Protein AF-X0ZG29-F1 (afdb_monomer)

Radius of gyration: 18.6 Å; Cα contacts (8 Å, |Δi|>4): 544; chains: 1; bounding box: 54×34×57 Å

Secondary structure (DSSP, 8-state):
-PPPEEE--S----TT-EE--GGGGGGTT-EEEETTS-EEEEEEB-SS-PBPTTSPEEPPPPPTTSSSEEB-S-B-TT--EEEEEPPTT---B-TTTTTT-EEEEEESSS-TT-EEEEEEE--B-TTSEEEEEESSPPSS-B-TTT-EEEEE--TTSSBEE--SSS-EEEEESS-BPPPBTTB--EEEEEEESS-----S---

Organism: NCBI:txid412755

Foldseek 3Di:
DDWDWPDDDPDPDDQADKDQPPVCVVVFQPWIATPQGWIWTKFWAAQPFWAAFQFWKWFPFFDPQLWFFFQADKDAFQFFKTKTFRAQVDPKDAWFQQAQWKKAWCWFPKDHGDIFGFHIKHTGDHRDMIITGTPDTHRGMDDGPGITMHTGGDTRYNMDGDPVRGDTPAGRRHTGGRADPVTMMMHIHTDDDDDRNDDPDPD

Nearest PDB structures (foldseek):
  4hiz-assembly1_A  TM=3.490E-01  e=5.610E-02  Escherichia phage phi92
  3gvj-assembly1_A  TM=3.549E-01  e=2.063E-01  Escherichia phage K1F
  4kxb-assembly1_A  TM=3.353E-01  e=3.810E+00  Homo sapiens

Solvent-accessible surface area (backbone atoms only — not comparable to full-atom values): 10744 Å² total; per-residue (Å²): 136,80,86,54,72,75,45,86,54,95,67,86,74,52,67,80,43,74,44,68,61,70,76,53,65,88,44,54,60,44,62,42,34,36,77,86,60,33,31,27,31,30,30,26,38,16,68,86,55,59,46,57,52,16,34,54,28,14,19,64,64,79,55,84,66,41,41,67,29,35,25,66,45,65,27,50,53,69,37,38,62,40,37,29,44,34,51,75,85,36,90,53,41,59,58,52,62,41,36,70,9,37,38,34,26,77,40,46,88,36,52,63,69,40,76,43,50,23,56,31,30,46,50,34,45,48,71,33,64,27,45,39,29,37,71,57,61,35,88,47,41,37,50,46,79,51,22,21,30,29,54,40,60,28,53,33,47,39,28,41,73,72,74,89,77,38,63,77,54,24,20,30,74,41,70,41,67,54,17,54,103,87,45,54,30,34,37,35,18,43,66,44,65,88,75,62,76,51,74,98,64,96,120

Mean predicted aligned error: 6.88 Å

pLDDT: mean 86.81, std 11.11, range [32.53, 96.5]

Structure (mmCIF, N/CA/C/O backbone):
data_AF-X0ZG29-F1
#
_entry.id   AF-X0ZG29-F1
#
loop_
_atom_site.group_PDB
_atom_site.id
_atom_site.type_symbol
_atom_site.label_atom_id
_atom_site.label_alt_id
_atom_site.label_comp_id
_atom_site.label_asym_id
_atom_site.label_entity_id
_atom_site.label_seq_id
_atom_site.pdbx_PDB_ins_code
_atom_site.Cartn_x
_atom_site.Cartn_y
_atom_site.Cartn_z
_atom_site.occupancy
_atom_site.B_iso_or_equiv
_atom_site.auth_seq_id
_atom_site.auth_comp_id
_atom_site.auth_asym_id
_atom_site.auth_atom_id
_atom_site.pdbx_PDB_model_num
ATOM 1 N N . MET A 1 1 ? 7.585 -10.289 -33.154 1.00 32.53 1 MET A N 1
ATOM 2 C CA . MET A 1 1 ? 6.343 -11.049 -32.896 1.00 32.53 1 MET A CA 1
ATOM 3 C C . MET A 1 1 ? 6.122 -10.985 -31.397 1.00 32.53 1 MET A C 1
ATOM 5 O O . MET A 1 1 ? 6.939 -11.532 -30.677 1.00 32.53 1 MET A O 1
ATOM 9 N N . GLY A 1 2 ? 5.174 -10.162 -30.942 1.00 45.19 2 GLY A N 1
ATOM 10 C CA . GLY A 1 2 ? 4.980 -9.876 -29.517 1.00 45.19 2 GLY A CA 1
ATOM 11 C C . GLY A 1 2 ? 4.168 -10.970 -28.833 1.00 45.19 2 GLY A C 1
ATOM 12 O O . GLY A 1 2 ? 3.200 -11.457 -29.417 1.00 45.19 2 GLY A O 1
ATOM 13 N N . ASN A 1 3 ? 4.581 -11.352 -27.626 1.00 41.12 3 ASN A N 1
ATOM 14 C CA . ASN A 1 3 ? 3.886 -12.339 -26.800 1.00 41.12 3 ASN A CA 1
ATOM 15 C C . ASN A 1 3 ? 2.474 -11.830 -26.499 1.00 41.12 3 ASN A C 1
ATOM 17 O O . ASN A 1 3 ? 2.299 -10.651 -26.174 1.00 41.12 3 ASN A O 1
ATOM 21 N N . LYS A 1 4 ? 1.466 -12.693 -26.654 1.00 53.59 4 LYS A N 1
ATOM 22 C CA . LYS A 1 4 ? 0.077 -12.308 -26.401 1.00 53.59 4 LYS A CA 1
ATOM 23 C C . LYS A 1 4 ? -0.230 -12.425 -24.907 1.00 53.59 4 LYS A C 1
ATOM 25 O O . LYS A 1 4 ? 0.381 -13.205 -24.178 1.00 53.59 4 LYS A O 1
ATOM 30 N N . VAL A 1 5 ? -1.165 -11.598 -24.458 1.00 55.84 5 VAL A N 1
ATOM 31 C CA . VAL A 1 5 ? -1.701 -11.615 -23.093 1.00 55.84 5 VAL A CA 1
ATOM 32 C C . VAL A 1 5 ? -2.759 -12.718 -23.020 1.00 55.84 5 VAL A C 1
ATOM 34 O O . VAL A 1 5 ? -3.672 -12.719 -23.845 1.00 55.84 5 VAL A O 1
ATOM 37 N N . ILE A 1 6 ? -2.639 -13.643 -22.061 1.00 55.62 6 ILE A N 1
ATOM 38 C CA . ILE A 1 6 ? -3.585 -14.769 -21.892 1.00 55.62 6 ILE A CA 1
ATOM 39 C C . ILE A 1 6 ? -4.678 -14.495 -20.864 1.00 55.62 6 ILE A C 1
ATOM 41 O O . ILE A 1 6 ? -5.737 -15.112 -20.936 1.00 55.62 6 ILE A O 1
ATOM 45 N N . ASN A 1 7 ? -4.463 -13.531 -19.965 1.00 52.72 7 ASN A N 1
ATOM 46 C CA . ASN A 1 7 ? -5.480 -13.053 -19.036 1.00 52.72 7 ASN A CA 1
ATOM 47 C C . ASN A 1 7 ? -5.549 -11.521 -19.105 1.00 52.72 7 ASN A C 1
ATOM 49 O O . ASN A 1 7 ? -4.578 -10.826 -18.795 1.00 52.72 7 ASN A O 1
ATOM 53 N N . THR A 1 8 ? -6.660 -10.986 -19.612 1.00 49.66 8 THR A N 1
ATOM 54 C CA . THR A 1 8 ? -6.814 -9.548 -19.860 1.00 49.66 8 THR A CA 1
ATOM 55 C C . THR A 1 8 ? -7.201 -8.823 -18.582 1.00 49.66 8 THR A C 1
ATOM 57 O O . THR A 1 8 ? -8.341 -8.919 -18.133 1.00 49.66 8 THR A O 1
ATOM 60 N N . THR A 1 9 ? -6.275 -8.035 -18.043 1.00 60.28 9 THR A N 1
ATOM 61 C CA . THR A 1 9 ? -6.626 -6.924 -17.157 1.00 60.28 9 THR A CA 1
ATOM 62 C C . THR A 1 9 ? -7.383 -5.866 -17.964 1.00 60.28 9 THR A C 1
ATOM 64 O O . THR A 1 9 ? -7.110 -5.666 -19.151 1.00 60.28 9 THR A O 1
ATOM 67 N N . SER A 1 10 ? -8.326 -5.150 -17.346 1.00 66.31 10 SER A N 1
ATOM 68 C CA . SER A 1 10 ? -8.985 -3.979 -17.963 1.00 66.31 10 SER A CA 1
ATOM 69 C C . SER A 1 10 ? -8.012 -2.816 -18.222 1.00 66.31 10 SER A C 1
ATOM 71 O O . SER A 1 10 ? -8.347 -1.855 -18.916 1.00 66.31 10 SER A O 1
ATOM 73 N N . VAL A 1 11 ? -6.788 -2.923 -17.701 1.00 77.25 11 VAL A N 1
ATOM 74 C CA . VAL A 1 11 ? -5.700 -1.955 -17.822 1.00 77.25 11 VAL A CA 1
ATOM 75 C C . VAL A 1 11 ? -5.043 -2.017 -19.208 1.00 77.25 11 VAL A C 1
ATOM 77 O O . VAL A 1 11 ? -4.343 -2.974 -19.564 1.00 77.25 11 VAL A O 1
ATOM 80 N N . LYS A 1 12 ? -5.191 -0.930 -19.976 1.00 80.38 12 LYS A N 1
ATOM 81 C CA . LYS A 1 12 ? -4.640 -0.786 -21.338 1.00 80.38 12 LYS A CA 1
ATOM 82 C C . LYS A 1 12 ? -3.132 -0.500 -21.404 1.00 80.38 12 LYS A C 1
ATOM 84 O O . LYS A 1 12 ? -2.588 -0.488 -22.501 1.00 80.38 12 LYS A O 1
ATOM 89 N N . LEU A 1 13 ? -2.457 -0.309 -20.270 1.00 87.69 13 LEU A N 1
ATOM 90 C CA . LEU A 1 13 ? -1.023 -0.009 -20.212 1.00 87.69 13 LEU A CA 1
ATOM 91 C C . LEU A 1 13 ? -0.163 -1.187 -20.708 1.00 87.69 13 LEU A C 1
ATOM 93 O O . LEU A 1 13 ? -0.349 -2.323 -20.246 1.00 87.69 13 LEU A O 1
ATOM 97 N N . GLY A 1 14 ? 0.780 -0.936 -21.621 1.00 89.19 14 GLY A N 1
ATOM 98 C CA . GLY A 1 14 ? 1.766 -1.915 -22.081 1.00 89.19 14 GLY A CA 1
ATOM 99 C C . GLY A 1 14 ? 2.855 -2.204 -21.040 1.00 89.19 14 GLY A C 1
ATOM 100 O O . GLY A 1 14 ? 3.186 -1.362 -20.217 1.00 89.19 14 GLY A O 1
ATOM 101 N N . ILE A 1 15 ? 3.454 -3.401 -21.072 1.00 91.94 15 ILE A N 1
ATOM 102 C CA . ILE A 1 15 ? 4.490 -3.813 -20.093 1.00 91.94 15 ILE A CA 1
ATOM 103 C C . ILE A 1 15 ? 5.828 -3.058 -20.233 1.00 91.94 15 ILE A C 1
ATOM 105 O O . ILE A 1 15 ? 6.692 -3.181 -19.370 1.00 91.94 15 ILE A O 1
ATOM 109 N N . TYR A 1 16 ? 6.004 -2.310 -21.325 1.00 93.88 16 TYR A N 1
ATOM 110 C CA . TYR A 1 16 ? 7.179 -1.477 -21.611 1.00 93.88 16 TYR A CA 1
ATOM 111 C C . TYR A 1 16 ? 6.832 0.018 -21.616 1.00 93.88 16 TYR A C 1
ATOM 113 O O . TYR A 1 16 ? 7.494 0.811 -22.280 1.00 93.88 16 TYR A O 1
ATOM 121 N N . GLU A 1 17 ? 5.763 0.391 -20.919 1.00 94.06 17 GLU A N 1
ATOM 122 C CA . GLU A 1 17 ? 5.237 1.749 -20.877 1.00 94.06 17 GLU A CA 1
ATOM 123 C C . GLU A 1 17 ? 5.009 2.168 -19.422 1.00 94.06 17 GLU A C 1
ATOM 125 O O . GLU A 1 17 ? 4.731 1.337 -18.553 1.00 94.06 17 GLU A O 1
ATOM 130 N N . GLU A 1 18 ? 5.108 3.471 -19.176 1.00 95.69 18 GLU A N 1
ATOM 131 C CA . GLU A 1 18 ? 4.584 4.112 -17.974 1.00 95.69 18 GLU A CA 1
ATOM 132 C C . GLU A 1 18 ? 3.389 4.992 -18.349 1.00 95.69 18 GLU A C 1
ATOM 134 O O . GLU A 1 18 ? 3.245 5.416 -19.498 1.00 95.69 18 GLU A O 1
ATOM 139 N N . SER A 1 19 ? 2.515 5.256 -17.385 1.00 95.88 19 SER A N 1
ATOM 140 C CA . SER A 1 19 ? 1.355 6.128 -17.563 1.00 95.88 19 SER A CA 1
ATOM 141 C C . SER A 1 19 ? 1.151 7.007 -16.342 1.00 95.88 19 SER A C 1
ATOM 143 O O . SER A 1 19 ? 1.534 6.641 -15.237 1.00 95.88 19 SER A O 1
ATOM 145 N N . THR A 1 20 ? 0.510 8.150 -16.547 1.00 95.69 20 THR A N 1
ATOM 146 C CA . THR A 1 20 ? 0.066 9.063 -15.487 1.00 95.69 20 THR A CA 1
ATOM 147 C C . THR A 1 20 ? -1.459 9.092 -15.357 1.00 95.69 20 THR A C 1
ATOM 149 O O . THR A 1 20 ? -2.014 10.034 -14.804 1.00 95.69 20 THR A O 1
ATOM 152 N N . ASP A 1 21 ? -2.152 8.110 -15.940 1.00 93.06 21 ASP A N 1
ATOM 153 C CA . ASP A 1 21 ? -3.608 7.994 -15.863 1.00 93.06 21 ASP A CA 1
ATOM 154 C C . ASP A 1 21 ? -4.036 7.614 -14.440 1.00 93.06 21 ASP A C 1
ATOM 156 O O . ASP A 1 21 ? -3.813 6.490 -13.991 1.00 93.06 21 ASP A O 1
ATOM 160 N N . GLU A 1 22 ? -4.668 8.554 -13.740 1.00 89.56 22 GLU A N 1
ATOM 161 C CA . GLU A 1 22 ? -5.125 8.401 -12.354 1.00 89.56 22 GLU A CA 1
ATOM 162 C C . GLU A 1 22 ? -6.135 7.255 -12.177 1.00 89.56 22 GLU A C 1
ATOM 164 O O . GLU A 1 22 ? -6.247 6.697 -11.086 1.00 89.56 22 GLU A O 1
ATOM 169 N N . GLN A 1 23 ? -6.828 6.822 -13.242 1.00 88.12 23 GLN A N 1
ATOM 170 C CA . GLN A 1 23 ? -7.739 5.671 -13.165 1.00 88.12 23 GLN A CA 1
ATOM 171 C C . GLN A 1 23 ? -7.016 4.375 -12.772 1.00 88.12 23 GLN A C 1
ATOM 173 O O . GLN A 1 23 ? -7.632 3.467 -12.212 1.00 88.12 23 GLN A O 1
ATOM 178 N N . LEU A 1 24 ? -5.707 4.297 -13.026 1.00 89.69 24 LEU A N 1
ATOM 179 C CA . LEU A 1 24 ? -4.872 3.149 -12.686 1.00 89.69 24 LEU A CA 1
ATOM 180 C C . LEU A 1 24 ? -4.645 2.991 -11.179 1.00 89.69 24 LEU A C 1
ATOM 182 O O . LEU A 1 24 ? -4.282 1.899 -10.744 1.00 89.69 24 LEU A O 1
ATOM 186 N N . GLU A 1 25 ? -4.898 4.023 -10.366 1.00 88.12 25 GLU A N 1
ATOM 187 C CA . GLU A 1 25 ? -4.749 3.930 -8.910 1.00 88.12 25 GLU A CA 1
ATOM 188 C C . GLU A 1 25 ? -5.683 2.882 -8.296 1.00 88.12 25 GLU A C 1
ATOM 190 O O . GLU A 1 25 ? -5.261 2.091 -7.458 1.00 88.12 25 GLU A O 1
ATOM 195 N N . GLY A 1 26 ? -6.932 2.812 -8.766 1.00 84.50 26 GLY A N 1
ATOM 196 C CA . GLY A 1 26 ? -7.905 1.818 -8.298 1.00 84.50 26 GLY A CA 1
ATOM 197 C C . GLY A 1 26 ? -7.640 0.394 -8.799 1.00 84.50 26 GLY A C 1
ATOM 19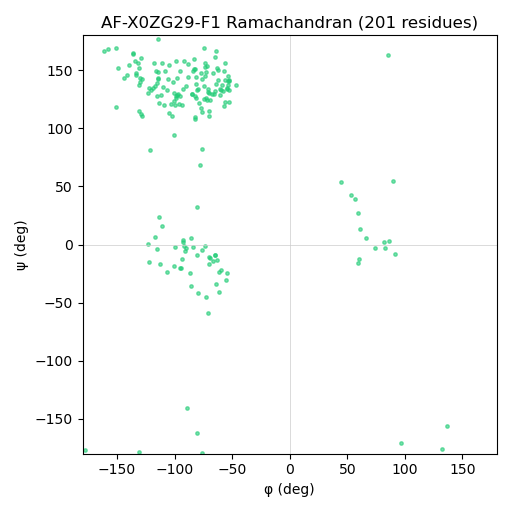8 O O . GLY A 1 26 ? -8.398 -0.515 -8.475 1.00 84.50 26 GLY A O 1
ATOM 199 N N . MET A 1 27 ? -6.599 0.204 -9.614 1.00 89.25 27 MET A N 1
ATOM 200 C CA . MET A 1 27 ? -6.243 -1.066 -10.258 1.00 89.25 27 MET A CA 1
ATOM 201 C C . MET A 1 27 ? -4.867 -1.570 -9.793 1.00 89.25 27 MET A C 1
ATOM 203 O O . MET A 1 27 ? -4.330 -2.536 -10.337 1.00 89.25 27 MET A O 1
ATOM 207 N N . LEU A 1 28 ? -4.257 -0.907 -8.803 1.00 91.62 28 LEU A N 1
ATOM 208 C CA . LEU A 1 28 ? -2.974 -1.317 -8.236 1.00 91.62 28 LEU A CA 1
ATOM 209 C C . LEU A 1 28 ? -3.055 -2.745 -7.689 1.00 91.62 28 LEU A C 1
ATOM 211 O O . LEU A 1 28 ? -3.963 -3.095 -6.938 1.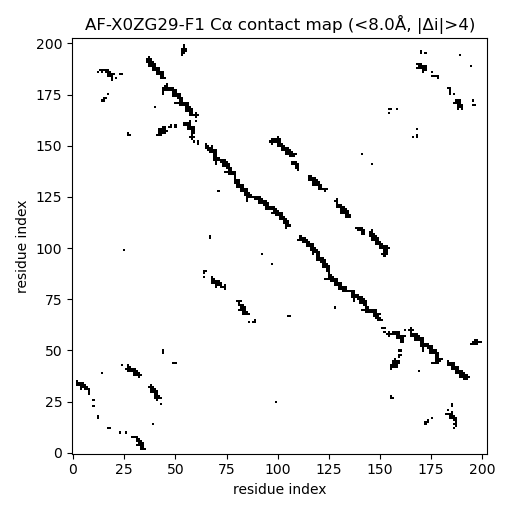00 91.62 28 LEU A O 1
ATOM 215 N N . GLY A 1 29 ? -2.068 -3.565 -8.045 1.00 89.19 29 GLY A N 1
ATOM 216 C CA . GLY A 1 29 ? -2.056 -4.989 -7.722 1.00 89.19 29 GLY A CA 1
ATOM 217 C C . GLY A 1 29 ? -2.684 -5.901 -8.779 1.00 89.19 29 GLY A C 1
ATOM 218 O O . GLY A 1 29 ? -2.505 -7.115 -8.662 1.00 89.19 29 GLY A O 1
ATOM 219 N N . ASP A 1 30 ? -3.336 -5.357 -9.818 1.00 91.88 30 ASP A N 1
ATOM 220 C CA . ASP A 1 30 ? -3.812 -6.139 -10.966 1.00 91.88 30 ASP A CA 1
ATOM 221 C C . ASP A 1 30 ? -2.674 -6.961 -11.571 1.00 91.88 30 ASP A C 1
ATOM 223 O O . ASP A 1 30 ? -1.528 -6.508 -11.622 1.00 91.88 30 ASP A O 1
ATOM 227 N N . VAL A 1 31 ? -2.994 -8.163 -12.059 1.00 93.00 31 VAL A N 1
ATOM 228 C CA . VAL A 1 31 ? -2.013 -9.102 -12.615 1.00 93.00 31 VAL A CA 1
ATOM 229 C C . VAL A 1 31 ? -2.234 -9.309 -14.105 1.00 93.00 31 VAL A C 1
ATOM 231 O O . VAL A 1 31 ? -3.286 -9.784 -14.526 1.00 93.00 31 VAL A O 1
ATOM 234 N N . LYS A 1 32 ? -1.207 -9.017 -14.903 1.00 90.19 32 LYS A N 1
ATOM 235 C CA . LYS A 1 32 ? -1.149 -9.317 -16.335 1.00 90.19 32 LYS A CA 1
ATOM 236 C C . LYS A 1 32 ? -0.259 -10.535 -16.569 1.00 90.19 32 LYS A C 1
ATOM 238 O O . LYS A 1 32 ? 0.921 -10.516 -16.228 1.00 90.19 32 LYS A O 1
ATOM 243 N N . GLU A 1 33 ? -0.824 -11.579 -17.165 1.00 91.25 33 GLU A N 1
ATOM 244 C CA . GLU A 1 33 ? -0.134 -12.842 -17.444 1.00 91.25 33 GLU A CA 1
ATOM 245 C C . GLU A 1 33 ? 0.104 -13.033 -18.948 1.00 91.25 33 GLU A C 1
ATOM 247 O O . GLU A 1 33 ? -0.780 -12.791 -19.781 1.00 91.25 33 GLU A O 1
ATOM 252 N N . MET A 1 34 ? 1.318 -13.460 -19.289 1.00 86.62 34 MET A N 1
ATOM 253 C CA . MET A 1 34 ? 1.785 -13.665 -20.659 1.00 86.62 34 MET A CA 1
ATOM 254 C C . MET A 1 34 ? 1.851 -15.158 -21.007 1.00 86.62 34 MET A C 1
ATOM 256 O O . MET A 1 34 ? 2.080 -15.995 -20.140 1.00 86.62 34 MET A O 1
ATOM 260 N N . GLU A 1 35 ? 1.739 -15.491 -22.298 1.00 88.25 35 GLU A N 1
ATOM 261 C CA . GLU A 1 35 ? 1.877 -16.873 -22.812 1.00 88.25 35 GLU A CA 1
ATOM 262 C C . GLU A 1 35 ? 3.193 -17.570 -22.416 1.00 88.25 35 GLU A C 1
ATOM 264 O O . GLU A 1 35 ? 3.263 -18.795 -22.387 1.00 88.25 35 GLU A O 1
ATOM 269 N N . ASP A 1 36 ? 4.242 -16.799 -22.122 1.00 87.31 36 ASP A N 1
ATOM 270 C CA . ASP A 1 36 ? 5.562 -17.300 -21.722 1.00 87.31 36 ASP A CA 1
ATOM 271 C C . ASP A 1 36 ? 5.686 -17.589 -20.211 1.00 87.31 36 ASP A C 1
ATOM 273 O O . ASP A 1 36 ? 6.775 -17.909 -19.733 1.00 87.31 36 ASP A O 1
ATOM 277 N N . GLY A 1 37 ? 4.585 -17.471 -19.458 1.00 88.06 37 GLY A N 1
ATOM 278 C CA . GLY A 1 37 ? 4.528 -17.705 -18.015 1.00 88.06 37 GLY A CA 1
ATOM 279 C C . GLY A 1 37 ? 4.992 -16.524 -17.159 1.00 88.06 37 GLY A C 1
ATOM 280 O O . GLY A 1 37 ? 5.004 -16.634 -15.934 1.00 88.06 37 GLY A O 1
ATOM 281 N N . ARG A 1 38 ? 5.370 -15.386 -17.759 1.00 92.56 38 ARG A N 1
ATOM 282 C CA . ARG A 1 38 ? 5.673 -14.170 -16.995 1.00 92.56 38 ARG A CA 1
ATOM 283 C C . ARG A 1 38 ? 4.398 -13.518 -16.483 1.00 92.56 38 ARG A C 1
ATOM 285 O O . ARG A 1 38 ? 3.437 -13.335 -17.237 1.00 92.56 38 ARG A O 1
ATOM 292 N N . LYS A 1 39 ? 4.434 -13.088 -15.223 1.00 94.12 39 LYS A N 1
ATOM 293 C CA . LYS A 1 39 ? 3.357 -12.326 -14.590 1.00 94.12 39 LYS A CA 1
ATOM 294 C C . LYS A 1 39 ? 3.855 -10.975 -14.119 1.00 94.12 39 LYS A C 1
ATOM 296 O O . LYS A 1 39 ? 4.888 -10.845 -13.457 1.00 94.12 39 LYS A O 1
ATOM 301 N N . PHE A 1 40 ? 3.066 -9.973 -14.459 1.00 93.81 40 PHE A N 1
ATOM 302 C CA . PHE A 1 40 ? 3.313 -8.580 -14.163 1.00 93.81 40 PHE A CA 1
ATOM 303 C C . PHE A 1 40 ? 2.250 -8.066 -13.218 1.00 93.81 40 PHE A C 1
ATOM 305 O O . PHE A 1 40 ? 1.084 -8.420 -13.364 1.00 93.81 40 PHE A O 1
ATOM 312 N N . ARG A 1 41 ? 2.642 -7.211 -12.284 1.00 94.50 41 ARG A N 1
ATOM 313 C CA . ARG A 1 41 ? 1.746 -6.560 -11.342 1.00 94.50 41 ARG A CA 1
ATOM 314 C C . ARG A 1 41 ? 1.768 -5.056 -11.549 1.00 94.50 41 ARG A C 1
ATOM 316 O O . ARG A 1 41 ? 2.842 -4.492 -11.759 1.00 94.50 41 ARG A O 1
ATOM 323 N N . LEU A 1 42 ? 0.597 -4.427 -11.539 1.00 94.94 42 LEU A N 1
ATOM 324 C CA . LEU A 1 42 ? 0.500 -2.978 -11.675 1.00 94.94 42 LEU A CA 1
ATOM 325 C C . LEU A 1 42 ? 0.943 -2.311 -10.371 1.00 94.94 42 LEU A C 1
ATOM 327 O O . LEU A 1 42 ? 0.386 -2.598 -9.310 1.00 94.94 42 LEU A O 1
ATOM 331 N N . CYS A 1 43 ? 1.916 -1.412 -10.475 1.00 95.31 43 CYS A N 1
ATOM 332 C CA . CYS A 1 43 ? 2.480 -0.657 -9.363 1.00 95.31 43 CYS A CA 1
ATOM 333 C C . CYS A 1 43 ? 2.488 0.842 -9.686 1.00 95.31 43 CYS A C 1
ATOM 335 O O . CYS A 1 43 ? 2.457 1.232 -10.856 1.00 95.31 43 CYS A O 1
ATOM 337 N N . SER A 1 44 ? 2.593 1.682 -8.658 1.00 95.19 44 SER A N 1
ATOM 338 C CA . SER A 1 44 ? 2.923 3.102 -8.812 1.00 95.19 44 SER A CA 1
ATOM 339 C C . SER A 1 44 ? 4.275 3.429 -8.197 1.00 95.19 44 SER A C 1
ATOM 341 O O . SER A 1 44 ? 4.636 2.875 -7.162 1.00 95.19 44 SER A O 1
ATOM 343 N N . ASN A 1 45 ? 5.031 4.330 -8.823 1.00 93.88 45 ASN A N 1
ATOM 344 C CA . ASN A 1 45 ? 6.302 4.799 -8.280 1.00 93.88 45 ASN A CA 1
ATOM 345 C C . ASN A 1 45 ? 6.079 5.795 -7.132 1.00 93.88 45 ASN A C 1
ATOM 347 O O . ASN A 1 45 ? 5.180 6.637 -7.194 1.00 93.88 45 ASN A O 1
ATOM 351 N N . GLY A 1 46 ? 6.916 5.722 -6.100 1.00 88.88 46 GLY A N 1
ATOM 352 C CA . GLY A 1 46 ? 6.953 6.694 -5.017 1.00 88.88 46 GLY A CA 1
ATOM 353 C C . GLY A 1 46 ? 7.629 8.018 -5.390 1.00 88.88 46 GLY A C 1
ATOM 354 O O . GLY A 1 46 ? 8.118 8.243 -6.500 1.00 88.88 46 GLY A O 1
ATOM 355 N N . THR A 1 47 ? 7.681 8.920 -4.412 1.00 88.31 47 THR A N 1
ATOM 356 C CA . THR A 1 47 ? 8.301 10.251 -4.535 1.00 88.31 47 THR A CA 1
ATOM 357 C C . THR A 1 47 ? 9.765 10.272 -4.086 1.00 88.31 47 THR A C 1
ATOM 359 O O . THR A 1 47 ? 10.399 11.329 -4.086 1.00 88.31 47 THR A O 1
ATOM 362 N N . ALA A 1 48 ? 10.341 9.126 -3.712 1.00 85.75 48 ALA A N 1
ATOM 363 C CA . ALA A 1 48 ? 11.726 9.046 -3.257 1.00 85.75 48 ALA A CA 1
ATOM 364 C C . ALA A 1 48 ? 12.707 9.273 -4.422 1.00 85.75 48 ALA A C 1
ATOM 366 O O . ALA A 1 48 ? 13.471 10.244 -4.421 1.00 85.75 48 ALA A O 1
ATOM 367 N N . ALA A 1 49 ? 12.631 8.443 -5.465 1.00 89.12 49 ALA A N 1
ATOM 368 C CA . ALA A 1 49 ? 13.555 8.446 -6.598 1.00 89.12 49 ALA A CA 1
ATOM 369 C C . ALA A 1 49 ? 12.884 7.946 -7.892 1.00 89.12 49 ALA A C 1
ATOM 371 O O . ALA A 1 49 ? 11.770 7.429 -7.877 1.00 89.12 49 ALA A O 1
ATOM 372 N N . ALA A 1 50 ? 13.570 8.112 -9.025 1.00 92.88 50 ALA A N 1
ATOM 373 C CA . ALA A 1 50 ? 13.218 7.392 -10.247 1.00 92.88 50 ALA A CA 1
ATOM 374 C C . ALA A 1 50 ? 13.612 5.914 -10.098 1.00 92.88 50 ALA A C 1
ATOM 376 O O . ALA A 1 50 ? 14.594 5.608 -9.416 1.00 92.88 50 ALA A O 1
ATOM 377 N N . LEU A 1 51 ? 12.870 5.009 -10.736 1.00 93.19 51 LEU A N 1
ATOM 378 C CA . LEU A 1 51 ? 13.158 3.574 -10.686 1.00 93.19 51 LEU A CA 1
ATOM 379 C C . LEU A 1 51 ? 13.996 3.186 -11.900 1.00 93.19 51 LEU A C 1
ATOM 381 O O . LEU A 1 51 ? 13.621 3.487 -13.033 1.00 93.19 51 LEU A O 1
ATOM 385 N N . ALA A 1 52 ? 15.119 2.509 -11.672 1.00 92.44 52 ALA A N 1
ATOM 386 C CA . ALA A 1 52 ? 15.938 1.986 -12.756 1.00 92.44 52 ALA A CA 1
ATOM 387 C C . ALA A 1 52 ? 15.47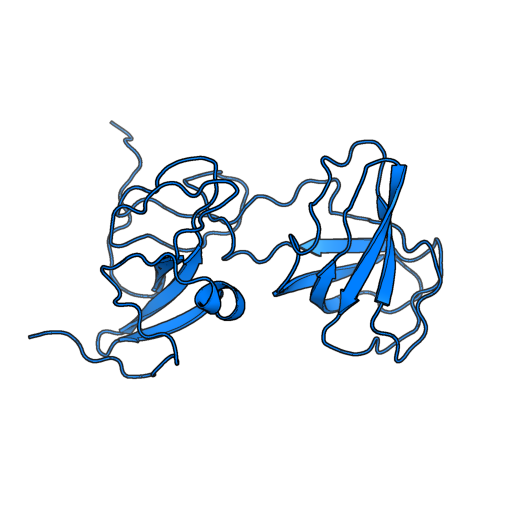9 0.579 -13.158 1.00 92.44 52 ALA A C 1
ATOM 389 O O . ALA A 1 52 ? 15.093 -0.232 -12.313 1.00 92.44 52 ALA A O 1
ATOM 390 N N . VAL A 1 53 ? 15.556 0.293 -14.457 1.00 93.06 53 VAL A N 1
ATOM 391 C CA . VAL A 1 53 ? 15.226 -1.016 -15.033 1.00 93.06 53 VAL A CA 1
ATOM 392 C C . VAL A 1 53 ? 15.995 -2.157 -14.356 1.00 93.06 53 VAL A C 1
ATOM 394 O O . VAL A 1 53 ? 17.195 -2.056 -14.107 1.00 93.06 53 VAL A O 1
ATOM 397 N N . GLY A 1 54 ? 15.308 -3.268 -14.086 1.00 89.38 54 GLY A N 1
ATOM 398 C CA . GLY A 1 54 ? 15.906 -4.506 -13.580 1.00 89.38 54 GLY A CA 1
ATOM 399 C C . GLY A 1 54 ? 16.333 -4.494 -12.110 1.00 89.38 54 GLY A C 1
ATOM 400 O O . GLY A 1 54 ? 16.773 -5.535 -11.623 1.00 89.38 54 GLY A O 1
ATOM 401 N N . LEU A 1 55 ? 16.207 -3.370 -11.399 1.00 90.69 55 LEU A N 1
ATOM 402 C CA . LEU A 1 55 ? 16.461 -3.313 -9.959 1.00 90.69 55 LEU A CA 1
ATOM 403 C C . LEU A 1 55 ? 15.247 -3.786 -9.157 1.00 90.69 55 LEU A C 1
ATOM 405 O O . LEU A 1 55 ? 14.098 -3.642 -9.576 1.00 90.69 55 LEU A O 1
ATOM 409 N N . ARG A 1 56 ? 15.506 -4.343 -7.971 1.00 89.88 56 ARG A N 1
ATOM 410 C CA . ARG A 1 56 ? 14.451 -4.817 -7.070 1.00 89.88 56 ARG A CA 1
ATOM 411 C C . ARG A 1 56 ? 13.625 -3.655 -6.529 1.00 89.88 56 ARG A C 1
ATOM 413 O O . ARG A 1 56 ? 14.159 -2.707 -5.954 1.00 89.88 56 ARG A O 1
ATOM 420 N N . LEU A 1 57 ? 12.313 -3.801 -6.655 1.00 91.38 57 LEU A N 1
ATOM 421 C CA . LEU A 1 57 ? 11.314 -2.918 -6.077 1.00 91.38 57 LEU A CA 1
ATOM 422 C C . LEU A 1 57 ? 10.802 -3.506 -4.779 1.00 91.38 57 LEU A C 1
ATOM 424 O O . LEU A 1 57 ? 10.591 -4.717 -4.668 1.00 91.38 57 LEU A O 1
ATOM 428 N N . GLN A 1 58 ? 10.537 -2.628 -3.829 1.00 89.06 58 GLN A N 1
ATOM 429 C CA . GLN A 1 58 ? 9.898 -2.961 -2.572 1.00 89.06 58 GLN A CA 1
ATOM 430 C C . GLN A 1 58 ? 8.764 -1.984 -2.289 1.00 89.06 58 GLN A C 1
ATOM 432 O O . GLN A 1 58 ? 8.750 -0.863 -2.810 1.00 89.06 58 GLN A O 1
ATOM 437 N N . SER A 1 59 ? 7.800 -2.423 -1.484 1.00 87.38 59 SER A N 1
ATOM 438 C CA . SER A 1 59 ? 6.782 -1.515 -0.966 1.00 87.38 59 SER A CA 1
ATOM 439 C C . SER A 1 59 ? 7.415 -0.461 -0.057 1.00 87.38 59 SER A C 1
ATOM 441 O O . SER A 1 59 ? 8.551 -0.601 0.403 1.00 87.38 59 SER A O 1
ATOM 443 N N . VAL A 1 60 ? 6.651 0.581 0.260 1.00 80.69 60 VAL A N 1
ATOM 444 C CA . VAL A 1 60 ? 6.992 1.442 1.394 1.00 80.69 60 VAL A CA 1
ATOM 445 C C . VAL A 1 60 ? 7.033 0.580 2.661 1.00 80.69 60 VAL A C 1
ATOM 447 O O . VAL A 1 60 ? 6.203 -0.317 2.838 1.00 80.69 60 VAL A O 1
ATOM 450 N N . ALA A 1 61 ? 8.043 0.803 3.502 1.00 73.50 61 ALA A N 1
ATOM 451 C CA . ALA A 1 61 ? 8.169 0.101 4.769 1.00 73.50 61 ALA A CA 1
ATOM 452 C C . ALA A 1 61 ? 7.092 0.591 5.742 1.00 73.50 61 ALA A C 1
ATOM 454 O O . ALA A 1 61 ? 6.934 1.796 5.933 1.00 73.50 61 ALA A O 1
ATOM 455 N N . VAL A 1 62 ? 6.391 -0.354 6.364 1.00 74.44 62 VAL A N 1
ATOM 456 C CA . VAL A 1 62 ? 5.517 -0.080 7.506 1.00 74.44 62 VAL A CA 1
ATOM 457 C C . VAL A 1 62 ? 6.411 0.267 8.694 1.00 74.44 62 VAL A C 1
ATOM 459 O O . VAL A 1 62 ? 7.401 -0.421 8.961 1.00 74.44 62 VAL A O 1
ATOM 462 N N . THR A 1 63 ? 6.115 1.367 9.371 1.00 76.56 63 THR A N 1
ATOM 463 C CA . THR A 1 63 ? 6.840 1.802 10.563 1.00 76.56 63 THR A CA 1
ATOM 464 C C . THR A 1 63 ? 6.301 1.078 11.793 1.00 76.56 63 THR A C 1
ATOM 466 O O . THR A 1 63 ? 5.171 0.605 11.814 1.00 76.56 63 THR A O 1
ATOM 469 N N . SER A 1 64 ? 7.078 1.023 12.875 1.00 77.56 64 SER A N 1
ATOM 470 C CA . SER A 1 64 ? 6.599 0.438 14.138 1.00 77.56 64 SER A CA 1
ATOM 471 C C . SER A 1 64 ? 5.438 1.211 14.777 1.00 77.56 64 SER A C 1
ATOM 473 O O . SER A 1 64 ? 4.905 0.765 15.781 1.00 77.56 64 SER A O 1
ATOM 475 N N . LEU A 1 65 ? 5.108 2.397 14.259 1.00 80.75 65 LEU A N 1
ATOM 476 C CA . LEU A 1 65 ? 4.038 3.262 14.760 1.00 80.75 65 LEU A CA 1
ATOM 477 C C . LEU A 1 65 ? 2.713 3.036 14.023 1.00 80.75 65 LEU A C 1
ATOM 479 O O . LEU A 1 65 ? 1.681 3.506 14.488 1.00 80.75 65 LEU A O 1
ATOM 483 N N . ASP A 1 66 ? 2.760 2.320 12.899 1.00 82.75 66 ASP A N 1
ATOM 484 C CA . ASP A 1 66 ? 1.595 1.810 12.168 1.00 82.75 66 ASP A CA 1
ATOM 485 C C . ASP A 1 66 ? 1.039 0.520 12.800 1.00 82.75 66 ASP A C 1
ATOM 487 O O . ASP A 1 66 ? -0.006 0.009 12.392 1.00 82.75 66 ASP A O 1
ATOM 491 N N . ASP A 1 67 ? 1.773 -0.029 13.769 1.00 84.75 67 ASP A N 1
ATOM 492 C CA . ASP A 1 67 ? 1.388 -1.177 14.572 1.00 84.75 67 ASP A CA 1
ATOM 493 C C . ASP A 1 67 ? 0.756 -0.718 15.888 1.00 84.75 67 ASP A C 1
ATOM 495 O O . ASP A 1 67 ? 1.115 0.324 16.439 1.00 84.75 67 ASP A O 1
ATOM 499 N N . ALA A 1 68 ? -0.173 -1.524 16.393 1.00 84.44 68 ALA A N 1
ATOM 500 C CA . ALA A 1 68 ? -0.847 -1.311 17.667 1.00 84.44 68 ALA A CA 1
ATOM 501 C C . ALA A 1 68 ? -1.583 0.046 17.815 1.00 84.44 68 ALA A C 1
ATOM 503 O O . ALA A 1 68 ? -1.576 0.664 18.881 1.00 84.44 68 ALA A O 1
ATOM 504 N N . LEU A 1 69 ? -2.247 0.525 16.757 1.00 89.81 69 LEU A N 1
ATOM 505 C CA . LEU A 1 69 ? -3.123 1.698 16.839 1.00 89.81 69 LEU A CA 1
ATOM 506 C C . LEU A 1 69 ? -4.372 1.359 17.655 1.00 89.81 69 LEU A C 1
ATOM 508 O O . LEU A 1 69 ? -5.095 0.417 17.335 1.00 89.81 69 LEU A O 1
ATOM 512 N N . VAL A 1 70 ? -4.648 2.131 18.702 1.00 91.44 70 VAL A N 1
ATOM 513 C CA . VAL A 1 70 ? -5.744 1.835 19.633 1.00 91.44 70 VAL A CA 1
ATOM 514 C C . VAL A 1 70 ? -7.081 2.271 19.039 1.00 91.44 70 VAL A C 1
ATOM 516 O O . VAL A 1 70 ? -7.219 3.391 18.547 1.00 91.44 70 VAL A O 1
ATOM 519 N N . VAL A 1 71 ? -8.093 1.405 19.123 1.00 91.44 71 VAL A N 1
ATOM 520 C CA . VAL A 1 71 ? -9.476 1.757 18.775 1.00 91.44 71 VAL A CA 1
ATOM 521 C C . VAL A 1 71 ? -10.033 2.720 19.828 1.00 91.44 71 VAL A C 1
ATOM 523 O O . VAL A 1 71 ? -10.203 2.358 20.998 1.00 91.44 71 VAL A O 1
ATOM 526 N N . GLN A 1 72 ? -10.333 3.948 19.405 1.00 92.00 72 GLN A N 1
ATOM 527 C CA . GLN A 1 72 ? -10.758 5.041 20.283 1.00 92.00 72 GLN A CA 1
ATOM 528 C C . GLN A 1 72 ? -12.266 5.025 20.556 1.00 92.00 72 GLN A C 1
ATOM 530 O O . GLN A 1 72 ? -12.725 5.387 21.639 1.00 92.00 72 GLN A O 1
ATOM 535 N N . THR A 1 73 ? -13.059 4.646 19.559 1.00 89.69 73 THR A N 1
ATOM 536 C CA . THR A 1 73 ? -14.515 4.539 19.684 1.00 89.69 73 THR A CA 1
ATOM 537 C C . THR A 1 73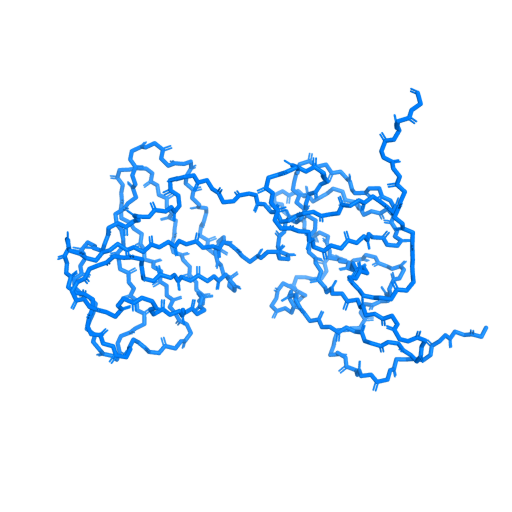 ? -14.909 3.119 19.345 1.00 89.69 73 THR A C 1
ATOM 539 O O . THR A 1 73 ? -14.417 2.576 18.361 1.00 89.69 73 THR A O 1
ATOM 542 N N . GLU A 1 74 ? -15.784 2.527 20.158 1.00 90.69 74 GLU A N 1
ATOM 543 C CA . GLU A 1 74 ? -16.329 1.203 19.869 1.00 90.69 74 GLU A CA 1
ATOM 544 C C . GLU A 1 74 ? -16.913 1.179 18.453 1.00 90.69 74 GLU A C 1
ATOM 546 O O . GLU A 1 74 ? -17.789 1.982 18.126 1.00 90.69 74 GLU A O 1
ATOM 551 N N . ALA A 1 75 ? -16.408 0.259 17.634 1.00 90.94 75 ALA A N 1
ATOM 552 C CA . ALA A 1 75 ? -16.936 -0.006 16.307 1.00 90.94 75 ALA A CA 1
ATOM 553 C C . ALA A 1 75 ? -17.778 -1.280 16.387 1.00 90.94 75 ALA A C 1
ATOM 555 O O . ALA A 1 75 ? -17.251 -2.362 16.641 1.00 90.94 75 ALA A O 1
ATOM 556 N N . ALA A 1 76 ? -19.092 -1.145 16.252 1.00 92.38 76 ALA A N 1
ATOM 557 C CA . ALA A 1 76 ? -20.021 -2.262 16.373 1.00 92.38 76 ALA A CA 1
ATOM 558 C C . ALA A 1 76 ? -19.966 -3.189 15.148 1.00 92.38 76 ALA A C 1
ATOM 560 O O . ALA A 1 76 ? -19.635 -2.756 14.042 1.00 92.38 76 ALA A O 1
ATOM 561 N N . GLU A 1 77 ? -20.366 -4.449 15.335 1.00 91.94 77 GLU A N 1
ATOM 562 C CA . GLU A 1 77 ? -20.663 -5.369 14.230 1.00 91.94 77 GLU A CA 1
ATOM 563 C C . GLU A 1 77 ? -21.544 -4.684 13.166 1.00 91.94 77 GLU A C 1
ATOM 565 O O . GLU A 1 77 ? -22.497 -3.962 13.483 1.00 91.94 77 GLU A O 1
ATOM 570 N N . GLY A 1 78 ? -21.222 -4.895 11.888 1.00 91.31 78 GLY A N 1
ATOM 571 C CA . GLY A 1 78 ? -21.941 -4.277 10.774 1.00 91.31 78 GLY A CA 1
ATOM 572 C C . GLY A 1 78 ? -21.498 -2.849 10.433 1.00 91.31 78 GLY A C 1
ATOM 573 O O . GLY A 1 78 ? -22.025 -2.265 9.486 1.00 91.31 78 GLY A O 1
ATOM 574 N N . GLN A 1 79 ? -20.563 -2.253 11.184 1.00 92.81 79 GLN A N 1
ATOM 575 C CA . GLN A 1 79 ? -19.975 -0.956 10.840 1.00 92.81 79 GLN A CA 1
ATOM 576 C C . GLN A 1 79 ? -18.759 -1.109 9.923 1.00 92.81 79 GLN A C 1
ATOM 578 O O . GLN A 1 79 ? -18.089 -2.138 9.911 1.00 92.81 79 GLN A O 1
ATOM 583 N N . LYS A 1 80 ? -18.468 -0.049 9.161 1.00 93.38 80 LYS A N 1
ATOM 584 C CA . LYS A 1 80 ? -17.294 0.037 8.275 1.00 93.38 80 LYS A CA 1
ATOM 585 C C . LYS A 1 80 ? -16.274 1.073 8.716 1.00 93.38 80 LYS A C 1
ATOM 587 O O . LYS A 1 80 ? -15.156 1.055 8.219 1.00 93.38 80 LYS A O 1
ATOM 592 N N . ASP A 1 81 ? -16.663 1.991 9.591 1.00 95.31 81 ASP A N 1
ATOM 593 C CA . ASP A 1 81 ? -15.807 3.085 10.029 1.00 95.31 81 ASP A CA 1
ATOM 594 C C . ASP A 1 81 ? -15.211 2.744 11.392 1.00 95.31 81 ASP A C 1
ATOM 596 O O . ASP A 1 81 ? -15.935 2.477 12.350 1.00 95.31 81 ASP A O 1
ATOM 600 N N . ILE A 1 82 ? -13.885 2.768 11.469 1.00 93.25 82 ILE A N 1
ATOM 601 C CA . ILE A 1 82 ? -13.121 2.547 12.693 1.00 93.25 82 ILE A CA 1
ATOM 602 C C . ILE A 1 82 ? -12.393 3.843 13.018 1.00 93.25 82 ILE A C 1
ATOM 604 O O . ILE A 1 82 ? -11.682 4.388 12.173 1.00 93.25 82 ILE A O 1
ATOM 608 N N . ILE A 1 83 ? -12.555 4.332 14.246 1.00 94.62 83 ILE A N 1
ATOM 609 C CA . ILE A 1 83 ? -11.831 5.507 14.732 1.00 94.62 83 ILE A CA 1
ATOM 610 C C . ILE A 1 83 ? -10.661 5.034 15.588 1.00 94.62 83 ILE A C 1
ATOM 612 O O . ILE A 1 83 ? -10.864 4.359 16.600 1.00 94.62 83 ILE A O 1
ATOM 616 N N . VAL A 1 84 ? -9.449 5.400 15.180 1.00 93.12 84 VAL A N 1
ATOM 617 C CA . VAL A 1 84 ? -8.201 5.034 15.855 1.00 93.12 84 VAL A CA 1
ATOM 618 C C . VAL A 1 84 ? -7.497 6.257 16.429 1.00 93.12 84 VAL A C 1
ATOM 620 O O . VAL A 1 84 ? -7.564 7.347 15.852 1.00 93.12 84 VAL A O 1
ATOM 623 N N . ASP A 1 85 ? -6.796 6.058 17.541 1.00 92.88 85 ASP A N 1
ATOM 624 C CA . ASP A 1 85 ? -5.875 7.038 18.109 1.00 92.88 85 ASP A CA 1
ATOM 625 C C . ASP A 1 85 ? -4.516 6.960 17.402 1.00 92.88 85 ASP A C 1
ATOM 627 O O . ASP A 1 85 ? -3.901 5.897 17.293 1.00 92.88 85 ASP A O 1
ATOM 631 N N . VAL A 1 86 ? -4.029 8.107 16.932 1.00 90.00 86 VAL A N 1
ATOM 632 C CA . VAL A 1 86 ? -2.734 8.236 16.264 1.00 90.00 86 VAL A CA 1
ATOM 633 C C . VAL A 1 86 ? -1.679 8.628 17.292 1.00 90.00 86 VAL A C 1
ATOM 635 O O . VAL A 1 86 ? -1.757 9.683 17.924 1.00 90.00 86 VAL A O 1
ATOM 638 N N . THR A 1 87 ? -0.660 7.785 17.448 1.00 87.50 87 THR A N 1
ATOM 639 C CA . THR A 1 87 ? 0.387 7.982 18.458 1.00 87.50 87 THR A CA 1
ATOM 640 C C . THR A 1 87 ? 1.208 9.261 18.228 1.00 87.50 87 THR A C 1
ATOM 642 O O . THR A 1 87 ? 1.411 9.709 17.100 1.00 87.50 87 THR A O 1
ATOM 645 N N . THR A 1 88 ? 1.740 9.843 19.308 1.00 83.38 88 THR A N 1
ATOM 646 C CA . THR A 1 88 ? 2.487 11.120 19.314 1.00 83.38 88 THR A CA 1
ATOM 647 C C . THR A 1 88 ? 3.690 11.165 18.371 1.00 83.38 88 THR A C 1
ATOM 649 O O . THR A 1 88 ? 4.075 12.225 17.883 1.00 83.38 88 THR A O 1
ATOM 652 N N . ALA A 1 89 ? 4.328 10.020 18.131 1.00 84.69 89 ALA A N 1
ATOM 653 C CA . ALA A 1 89 ? 5.515 9.931 17.285 1.00 84.69 89 ALA A CA 1
ATOM 654 C C . ALA A 1 89 ? 5.188 9.649 15.808 1.00 84.69 89 ALA A C 1
ATOM 656 O O . ALA A 1 89 ? 6.103 9.601 14.986 1.00 84.69 89 ALA A O 1
ATOM 657 N N . HIS A 1 90 ? 3.916 9.412 15.474 1.00 85.88 90 HIS A N 1
ATOM 658 C CA . HIS A 1 90 ? 3.498 8.982 14.146 1.00 85.88 90 HIS A CA 1
ATOM 659 C C . HIS A 1 90 ? 3.774 10.077 13.105 1.00 85.88 90 HIS A C 1
ATOM 661 O O . HIS A 1 90 ? 3.413 11.238 13.295 1.00 85.88 90 HIS A O 1
ATOM 667 N N . THR A 1 91 ? 4.383 9.721 11.970 1.00 83.31 91 THR A N 1
ATOM 668 C CA . THR A 1 91 ? 4.736 10.685 10.902 1.00 83.31 91 THR A CA 1
ATOM 669 C C . THR A 1 91 ? 3.528 11.237 10.149 1.00 83.31 91 THR A C 1
ATOM 671 O O . THR A 1 91 ? 3.647 12.202 9.398 1.00 83.31 91 THR A O 1
ATOM 674 N N . GLY A 1 92 ? 2.369 10.632 10.382 1.00 86.62 92 GLY A N 1
ATOM 675 C CA . GLY A 1 92 ? 1.091 10.993 9.794 1.00 86.62 92 GLY A CA 1
ATOM 676 C C . GLY A 1 92 ? 0.867 10.345 8.434 1.00 86.62 92 GLY A C 1
ATOM 677 O O . GLY A 1 92 ? 1.796 9.865 7.787 1.00 86.62 92 GLY A O 1
ATOM 678 N N . TYR A 1 93 ? -0.392 10.350 8.021 1.00 89.94 93 TYR A N 1
ATOM 679 C CA . TYR A 1 93 ? -0.815 10.009 6.670 1.00 89.94 93 TYR A CA 1
ATOM 680 C C . TYR A 1 93 ? -1.732 11.104 6.160 1.00 89.94 93 TYR A C 1
ATOM 682 O O . TYR A 1 93 ? -2.611 11.583 6.881 1.00 89.94 93 TYR A O 1
ATOM 690 N N . ASP A 1 94 ? -1.565 11.454 4.892 1.00 90.75 94 ASP A N 1
ATOM 691 C CA . ASP A 1 94 ? -2.548 12.271 4.201 1.00 90.75 94 ASP A CA 1
ATOM 692 C C . ASP A 1 94 ? -3.874 11.505 4.066 1.00 90.75 94 ASP A C 1
ATOM 694 O O . ASP A 1 94 ? -3.941 10.271 4.175 1.00 90.75 94 ASP A O 1
ATOM 698 N N . ALA A 1 95 ? -4.955 12.242 3.817 1.00 90.12 95 ALA A N 1
ATOM 699 C CA . ALA A 1 95 ? -6.225 11.621 3.466 1.00 90.12 95 ALA A CA 1
ATOM 700 C C . ALA A 1 95 ? -6.046 10.707 2.239 1.00 90.12 95 ALA A C 1
ATOM 702 O O . ALA A 1 95 ? -5.303 11.041 1.312 1.00 90.12 95 ALA A O 1
ATOM 703 N N . HIS A 1 96 ? -6.727 9.560 2.234 1.00 90.44 96 HIS A N 1
ATOM 704 C CA . HIS A 1 96 ? -6.691 8.563 1.154 1.00 90.44 96 HIS A CA 1
ATOM 705 C C . HIS A 1 96 ? -5.337 7.853 0.937 1.00 90.44 96 HIS A C 1
ATOM 707 O O . HIS A 1 96 ? -5.182 7.068 -0.009 1.00 90.44 96 HIS A O 1
ATOM 713 N N . ALA A 1 97 ? -4.335 8.089 1.788 1.00 88.44 97 ALA A N 1
ATOM 714 C CA . ALA A 1 97 ? -3.021 7.460 1.660 1.00 88.44 97 ALA A CA 1
ATOM 715 C C . ALA A 1 97 ? -3.063 5.928 1.828 1.00 88.44 97 ALA A C 1
ATOM 717 O O . ALA A 1 97 ? -2.324 5.222 1.142 1.00 88.44 97 ALA A O 1
ATOM 718 N N . LEU A 1 98 ? -3.956 5.417 2.682 1.00 90.62 98 LEU A N 1
ATOM 719 C CA . LEU A 1 98 ? -4.110 3.996 3.023 1.00 90.62 98 LEU A CA 1
ATOM 720 C C . LEU A 1 98 ? -5.142 3.265 2.155 1.00 90.62 98 LEU A C 1
ATOM 722 O O . LEU A 1 98 ? -5.395 2.076 2.361 1.00 90.62 98 LEU A O 1
ATOM 726 N N . LYS A 1 99 ? -5.746 3.955 1.184 1.00 89.19 99 LYS A N 1
ATOM 727 C CA . LYS A 1 99 ? -6.732 3.369 0.277 1.00 89.19 99 LYS A CA 1
ATOM 728 C C . LYS A 1 99 ? -6.181 2.126 -0.428 1.00 89.19 99 LYS A C 1
ATOM 730 O O . LYS A 1 99 ? -5.053 2.117 -0.923 1.00 89.19 99 LYS A O 1
ATOM 735 N N . ASP A 1 100 ? -7.009 1.084 -0.468 1.00 89.69 100 ASP A N 1
ATOM 736 C CA . ASP A 1 100 ? -6.692 -0.250 -0.983 1.00 89.69 100 ASP A CA 1
ATOM 737 C C . ASP A 1 100 ? -5.549 -0.975 -0.245 1.00 89.69 100 ASP A C 1
ATOM 739 O O . ASP A 1 100 ? -5.053 -1.997 -0.725 1.00 89.69 100 ASP A O 1
ATOM 743 N N . GLY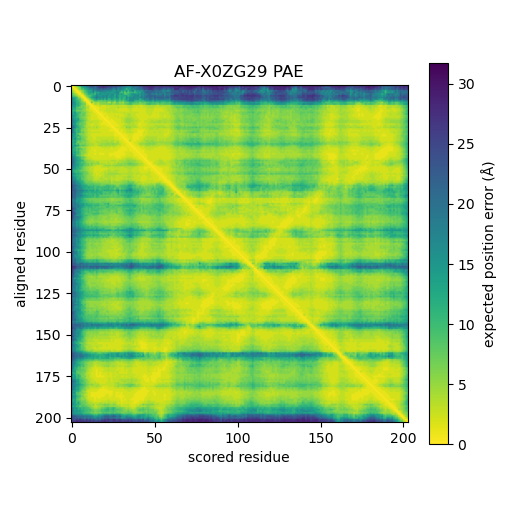 A 1 101 ? -5.149 -0.468 0.924 1.00 90.44 101 GLY A N 1
ATOM 744 C CA . GLY A 1 101 ? -4.331 -1.176 1.900 1.00 90.44 101 GLY A CA 1
ATOM 745 C C . GLY A 1 101 ? -5.152 -2.143 2.753 1.00 90.44 101 GLY A C 1
ATOM 746 O O . GLY A 1 101 ? -6.281 -2.513 2.414 1.00 90.44 101 GLY A O 1
ATOM 747 N N . TYR A 1 102 ? -4.578 -2.540 3.883 1.00 92.19 102 TYR A N 1
ATOM 748 C CA . TYR A 1 102 ? -5.137 -3.543 4.780 1.00 92.19 102 TYR A CA 1
ATOM 749 C C . TYR A 1 102 ? -5.076 -3.089 6.234 1.00 92.19 102 TYR A C 1
ATOM 751 O O . TYR A 1 102 ? -4.144 -2.400 6.642 1.00 92.19 102 TYR A O 1
ATOM 759 N N . LEU A 1 103 ? -6.068 -3.513 7.004 1.00 92.69 103 LEU A N 1
ATOM 760 C CA . LEU A 1 103 ? -6.135 -3.373 8.448 1.00 92.69 103 LEU A CA 1
ATOM 761 C C . LEU A 1 103 ? -6.190 -4.770 9.059 1.00 92.69 103 LEU A C 1
ATOM 763 O O . LEU A 1 103 ? -6.946 -5.626 8.594 1.00 92.69 103 LEU A O 1
ATOM 767 N N . VAL A 1 104 ? -5.393 -4.986 10.099 1.00 92.50 104 VAL A N 1
ATOM 768 C CA . VAL A 1 104 ? -5.354 -6.237 10.857 1.00 92.50 104 VAL A CA 1
ATOM 769 C C . VAL A 1 104 ? -5.637 -5.936 12.315 1.00 92.50 104 VAL A C 1
ATOM 771 O O . VAL A 1 104 ? -4.997 -5.064 12.889 1.00 92.50 104 VAL A O 1
ATOM 774 N N . VAL A 1 105 ? -6.558 -6.665 12.933 1.00 91.00 105 VAL A N 1
ATOM 775 C CA . VAL A 1 105 ? -6.787 -6.581 14.381 1.00 91.00 105 VAL A CA 1
ATOM 776 C C . VAL A 1 105 ? -5.752 -7.469 15.072 1.00 91.00 105 VAL A C 1
ATOM 778 O O . VAL A 1 105 ? -5.799 -8.695 14.955 1.00 91.00 105 VAL A O 1
ATOM 781 N N . ASN A 1 106 ? -4.772 -6.864 15.742 1.00 88.06 106 ASN A N 1
ATOM 782 C CA . ASN A 1 106 ? -3.597 -7.564 16.281 1.00 88.06 106 ASN A CA 1
ATOM 783 C C . ASN A 1 106 ? -3.700 -7.845 17.792 1.00 88.06 106 ASN A C 1
ATOM 785 O O . ASN A 1 106 ? -3.002 -8.726 18.299 1.00 88.06 106 ASN A O 1
ATOM 789 N N . GLN A 1 107 ? -4.584 -7.146 18.505 1.00 87.75 107 GLN A N 1
ATOM 790 C CA . GLN A 1 107 ? -4.833 -7.348 19.929 1.00 87.75 107 GLN A CA 1
ATOM 791 C C . GLN A 1 107 ? -6.286 -7.016 20.278 1.00 87.75 107 GLN A C 1
ATOM 793 O O . GLN A 1 107 ? -6.896 -6.164 19.640 1.00 87.75 107 GLN A O 1
ATOM 798 N N . GLY A 1 108 ? -6.809 -7.665 21.322 1.00 81.62 108 GLY A N 1
ATOM 799 C CA . GLY A 1 108 ? -8.020 -7.253 22.027 1.00 81.62 108 GLY A CA 1
ATOM 800 C C . GLY A 1 108 ? -9.027 -8.366 22.265 1.00 81.62 108 GLY A C 1
ATOM 801 O O . GLY A 1 108 ? -8.756 -9.539 22.019 1.00 81.62 108 GLY A O 1
ATOM 802 N N . ALA A 1 109 ? -10.173 -7.984 22.830 1.00 73.62 109 ALA A N 1
ATOM 803 C CA . ALA A 1 109 ? -11.277 -8.894 23.141 1.00 73.62 109 ALA A CA 1
ATOM 804 C C . ALA A 1 109 ? -12.314 -9.007 22.006 1.00 73.62 109 ALA A C 1
ATOM 806 O O . ALA A 1 109 ? -13.296 -9.726 22.176 1.00 73.62 109 ALA A O 1
ATOM 807 N N . GLY A 1 110 ? -12.126 -8.267 20.908 1.00 72.69 110 GLY A N 1
ATOM 808 C CA . GLY A 1 110 ? -12.919 -8.402 19.688 1.00 72.69 110 GLY A CA 1
ATOM 809 C C . GLY A 1 110 ? -12.317 -9.434 18.731 1.00 72.69 110 GLY A C 1
ATOM 810 O O . GLY A 1 110 ? -11.776 -10.459 19.152 1.00 72.69 110 GLY A O 1
ATOM 811 N N . GLU A 1 111 ? -12.363 -9.117 17.439 1.00 79.06 111 GLU A N 1
ATOM 812 C CA . GLU A 1 111 ? -12.011 -10.024 16.345 1.00 79.06 111 GLU A CA 1
ATOM 813 C C . GLU A 1 111 ? -10.494 -10.185 16.143 1.00 79.06 111 GLU A C 1
ATOM 815 O O . GLU A 1 111 ? -9.929 -9.736 15.146 1.00 79.06 111 GLU A O 1
ATOM 820 N N . LEU A 1 112 ? -9.796 -10.812 17.091 1.00 85.88 112 LEU A N 1
ATOM 821 C CA . LEU A 1 112 ? -8.354 -11.038 16.977 1.00 85.88 112 LEU A CA 1
ATOM 822 C C . LEU A 1 112 ? -8.007 -11.808 15.688 1.00 85.88 112 LEU A C 1
ATOM 824 O O . LEU A 1 112 ? -8.451 -12.938 15.483 1.00 85.88 112 LEU A O 1
ATOM 828 N N . GLY A 1 113 ? -7.157 -11.218 14.847 1.00 84.56 113 GLY A N 1
ATOM 829 C CA . GLY A 1 113 ? -6.801 -11.755 13.533 1.00 84.56 113 GLY A CA 1
ATOM 830 C C . GLY A 1 113 ? -7.759 -11.362 12.403 1.00 84.56 113 GLY A C 1
ATOM 831 O O . GLY A 1 113 ? -7.542 -11.796 11.270 1.00 84.56 113 GLY A O 1
ATOM 832 N N . GLY A 1 114 ? -8.771 -10.534 12.680 1.00 88.44 114 GLY A N 1
ATOM 833 C CA . GLY A 1 114 ? -9.629 -9.924 11.669 1.00 88.44 114 GLY A CA 1
ATOM 834 C C . GLY A 1 114 ? -8.792 -9.176 10.632 1.00 88.44 114 GLY A C 1
ATOM 835 O O . GLY A 1 114 ? -7.856 -8.451 10.980 1.00 88.44 114 GLY A O 1
ATOM 836 N N . PHE A 1 115 ? -9.098 -9.388 9.354 1.00 91.06 115 PHE A N 1
ATOM 837 C CA . PHE A 1 115 ? -8.311 -8.886 8.230 1.00 91.06 115 PHE A CA 1
ATOM 838 C C . PHE A 1 115 ? -9.222 -8.198 7.221 1.00 91.06 115 PHE A C 1
ATOM 840 O O . PHE A 1 115 ? -10.045 -8.842 6.570 1.00 91.06 115 PHE A O 1
ATOM 847 N N . TYR A 1 116 ? -9.040 -6.891 7.062 1.00 92.94 116 TYR A N 1
ATOM 848 C CA . TYR A 1 116 ? -9.960 -6.044 6.318 1.00 92.94 116 TYR A CA 1
ATOM 849 C C . TYR A 1 116 ? -9.243 -5.205 5.275 1.00 92.94 116 TYR A C 1
ATOM 851 O O . TYR A 1 116 ? -8.150 -4.689 5.507 1.00 92.94 116 TYR A O 1
ATOM 859 N N . LYS A 1 117 ? -9.880 -5.020 4.116 1.00 93.25 117 LYS A N 1
ATOM 860 C CA . LYS A 1 117 ? -9.381 -4.100 3.094 1.00 93.25 117 LYS A CA 1
ATOM 861 C C . LYS A 1 117 ? -9.854 -2.678 3.395 1.00 93.25 117 LYS A C 1
ATOM 863 O O . LYS A 1 117 ? -11.051 -2.436 3.569 1.00 93.25 117 LYS A O 1
ATOM 868 N N . ILE A 1 118 ? -8.919 -1.732 3.396 1.00 94.06 118 ILE A N 1
ATOM 869 C CA . ILE A 1 118 ? -9.199 -0.315 3.640 1.00 94.06 118 ILE A CA 1
ATOM 870 C C . ILE A 1 118 ? -9.760 0.307 2.362 1.00 94.06 118 ILE A C 1
ATOM 872 O O . ILE A 1 118 ? -9.116 0.306 1.310 1.00 94.06 118 ILE A O 1
ATOM 876 N N . LYS A 1 119 ? -10.967 0.857 2.455 1.00 91.50 119 LYS A N 1
ATOM 877 C CA . LYS A 1 119 ? -11.590 1.652 1.398 1.00 91.50 119 LYS A CA 1
ATOM 878 C C . LYS A 1 119 ? -11.058 3.072 1.391 1.00 91.50 119 LYS A C 1
ATOM 880 O O . LYS A 1 119 ? -10.830 3.617 0.312 1.00 91.50 119 LYS A O 1
ATOM 885 N N . ASP A 1 120 ? -10.897 3.666 2.568 1.00 94.00 120 ASP A N 1
ATOM 886 C CA . ASP A 1 120 ? -10.404 5.028 2.691 1.00 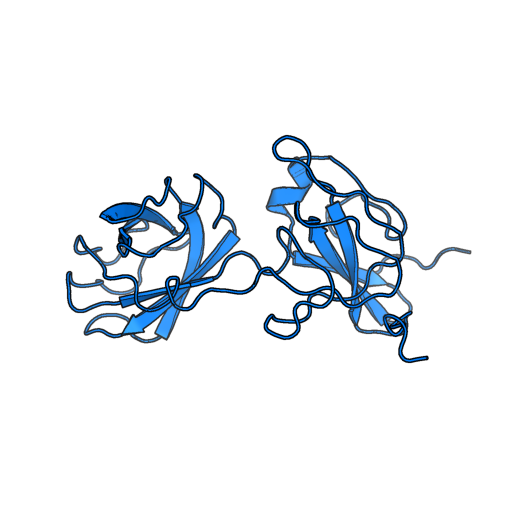94.00 120 ASP A CA 1
ATOM 887 C C . ASP A 1 120 ? -9.878 5.360 4.094 1.00 94.00 120 ASP A C 1
ATOM 889 O O . ASP A 1 120 ? -10.144 4.630 5.048 1.00 94.00 120 ASP A O 1
ATOM 893 N N . ASN A 1 121 ? -9.169 6.480 4.229 1.00 95.00 121 ASN A N 1
ATOM 894 C CA . ASN A 1 121 ? -8.776 7.045 5.518 1.00 95.00 121 ASN A CA 1
ATOM 895 C C . ASN A 1 121 ? -8.872 8.576 5.522 1.00 95.00 121 ASN A C 1
ATOM 897 O O . ASN A 1 121 ? -8.554 9.240 4.532 1.00 95.00 121 ASN A O 1
ATOM 901 N N . THR A 1 122 ? -9.233 9.149 6.670 1.00 96.50 122 THR A N 1
ATOM 902 C CA . THR A 1 122 ? -9.040 10.584 6.920 1.00 96.50 122 THR A CA 1
ATOM 903 C C . THR A 1 122 ? -7.567 10.887 7.180 1.00 96.50 122 THR A C 1
ATOM 905 O O . THR A 1 122 ? -6.762 9.981 7.400 1.00 96.50 122 THR A O 1
ATOM 908 N N . VAL A 1 123 ? -7.211 12.175 7.199 1.00 94.00 123 VAL A N 1
ATOM 909 C CA . VAL A 1 123 ? -5.870 12.600 7.618 1.00 94.00 123 VAL A CA 1
ATOM 910 C C . VAL A 1 123 ? -5.533 12.014 8.995 1.00 94.00 123 VAL A C 1
ATOM 912 O O . VAL A 1 123 ? -6.357 12.057 9.909 1.00 94.00 123 VAL A O 1
ATOM 915 N N . MET A 1 124 ? -4.335 11.449 9.122 1.00 92.81 124 MET A N 1
ATOM 916 C CA . MET A 1 124 ? -3.785 10.951 10.380 1.00 92.81 124 MET A CA 1
ATOM 917 C C . MET A 1 124 ? -2.732 11.944 10.850 1.00 92.81 124 MET A C 1
ATOM 919 O O . MET A 1 124 ? -1.693 12.101 10.209 1.00 92.81 124 MET A O 1
ATOM 923 N N . VAL A 1 125 ? -3.008 12.624 11.959 1.00 91.38 125 VAL A N 1
ATOM 924 C CA . VAL A 1 125 ? -2.103 13.596 12.583 1.00 91.38 125 VAL A CA 1
ATOM 925 C C . VAL A 1 125 ? -1.696 13.050 13.944 1.00 91.38 125 VAL A C 1
ATOM 927 O O . VAL A 1 125 ? -2.536 12.488 14.639 1.00 91.38 125 VAL A O 1
ATOM 930 N N . ALA A 1 126 ? -0.425 13.197 14.316 1.00 9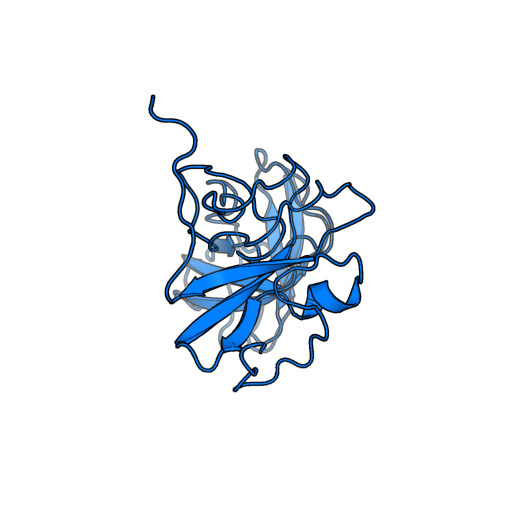0.75 126 ALA A N 1
ATOM 931 C CA . ALA A 1 126 ? 0.056 12.798 15.636 1.00 90.75 126 ALA A CA 1
ATOM 932 C C . ALA A 1 126 ? -0.783 13.431 16.760 1.00 90.75 126 ALA A C 1
ATOM 934 O O . ALA A 1 126 ? -1.160 14.601 16.661 1.00 90.75 126 ALA A O 1
ATOM 935 N N . ASP A 1 127 ? -1.052 12.661 17.818 1.00 89.06 127 ASP A N 1
ATOM 936 C CA . ASP A 1 127 ? -1.897 13.056 18.959 1.00 89.06 127 ASP A CA 1
ATOM 937 C C . ASP A 1 127 ? -3.339 13.434 18.585 1.00 89.06 127 ASP A C 1
ATOM 939 O O . ASP A 1 127 ? -3.998 14.221 19.271 1.00 89.06 127 ASP A O 1
ATOM 943 N N . ALA A 1 128 ? -3.841 12.881 17.485 1.00 92.19 128 ALA A N 1
ATOM 944 C CA . ALA A 1 128 ? -5.209 13.072 17.037 1.00 92.19 128 ALA A CA 1
ATOM 945 C C . ALA A 1 128 ? -5.863 11.731 16.710 1.00 92.19 128 ALA A C 1
ATOM 947 O O . ALA A 1 128 ? -5.275 10.661 16.858 1.00 92.19 128 ALA A O 1
ATOM 948 N N . THR A 1 129 ? -7.107 11.802 16.260 1.00 93.50 129 THR A N 1
ATOM 949 C CA . THR A 1 129 ? -7.891 10.636 15.876 1.00 93.50 129 THR A CA 1
ATOM 950 C C . THR A 1 129 ? -8.036 10.603 14.368 1.00 93.50 129 THR A C 1
ATOM 952 O O . THR A 1 129 ? -8.064 11.643 13.703 1.00 93.50 129 THR A O 1
ATOM 955 N N . ALA A 1 130 ? -8.134 9.402 13.819 1.00 95.00 130 ALA A N 1
ATOM 956 C CA . ALA A 1 130 ? -8.364 9.204 12.402 1.00 95.00 130 ALA A CA 1
ATOM 957 C C . ALA A 1 130 ? -9.448 8.163 12.173 1.00 95.00 130 ALA A C 1
ATOM 959 O O . ALA A 1 130 ? -9.573 7.203 12.927 1.00 95.00 130 ALA A O 1
ATOM 960 N N . THR A 1 131 ? -10.233 8.358 11.119 1.00 96.38 131 THR A N 1
ATOM 961 C CA . THR A 1 131 ? -11.223 7.385 10.670 1.00 96.38 131 THR A CA 1
ATOM 962 C C . THR A 1 131 ? -10.645 6.565 9.529 1.00 96.38 131 THR A C 1
ATOM 964 O O . THR A 1 131 ? -10.153 7.120 8.544 1.00 96.38 131 THR A O 1
ATOM 967 N N . ILE A 1 132 ? -10.730 5.248 9.664 1.00 96.00 132 ILE A N 1
ATOM 968 C CA . ILE A 1 132 ? -10.424 4.267 8.630 1.00 96.00 132 ILE A CA 1
ATOM 969 C C . ILE A 1 132 ? -11.751 3.651 8.202 1.00 96.00 132 ILE A C 1
ATOM 971 O O . ILE A 1 132 ? -12.455 3.058 9.014 1.00 96.00 132 ILE A O 1
ATOM 975 N N . THR A 1 133 ? -12.086 3.790 6.925 1.00 96.25 133 THR A N 1
ATOM 976 C CA . THR A 1 133 ? -13.288 3.208 6.331 1.00 96.25 133 THR A CA 1
ATOM 977 C C . THR A 1 133 ? -12.914 1.917 5.618 1.00 96.25 133 THR A C 1
ATOM 979 O O . THR A 1 133 ? -12.031 1.904 4.759 1.00 96.25 133 THR A O 1
ATOM 982 N N . LEU A 1 134 ? -13.610 0.831 5.924 1.00 94.31 134 LEU A N 1
ATOM 983 C CA . LEU A 1 134 ? -13.415 -0.491 5.339 1.00 94.31 134 LEU A CA 1
ATOM 984 C C . LEU A 1 134 ? -14.315 -0.714 4.115 1.00 94.31 134 LEU A C 1
ATOM 986 O O . LEU A 1 134 ? -15.339 -0.050 3.920 1.00 94.31 134 LEU A O 1
ATOM 990 N N . TYR A 1 135 ? -13.922 -1.650 3.249 1.00 91.88 135 TYR A N 1
ATOM 991 C CA . TYR A 1 135 ? -14.793 -2.113 2.162 1.00 91.88 135 TYR A CA 1
ATOM 992 C C . TYR A 1 135 ? -15.933 -2.989 2.686 1.00 91.88 135 TYR A C 1
ATOM 994 O O . TYR A 1 135 ? -17.093 -2.790 2.299 1.00 91.88 135 TYR A O 1
ATOM 1002 N N . ASP A 1 136 ? -15.587 -3.917 3.569 1.00 93.06 136 ASP A N 1
ATOM 1003 C CA . ASP A 1 136 ? -16.484 -4.904 4.157 1.00 93.06 136 ASP A CA 1
ATOM 1004 C C . ASP A 1 136 ? -16.943 -4.460 5.549 1.00 93.06 136 ASP A C 1
ATOM 1006 O O . ASP A 1 136 ? -16.319 -3.601 6.174 1.00 93.06 136 ASP A O 1
ATOM 1010 N N . ASP A 1 137 ? -18.073 -5.004 5.992 1.00 91.62 137 ASP A N 1
ATOM 1011 C CA . ASP A 1 137 ? -18.593 -4.778 7.340 1.00 91.62 137 ASP A CA 1
ATOM 1012 C C . ASP A 1 137 ? -17.757 -5.552 8.369 1.00 91.62 137 ASP A C 1
ATOM 1014 O O . ASP A 1 137 ? -17.316 -6.671 8.092 1.00 91.62 137 ASP A O 1
ATOM 1018 N N . LEU A 1 138 ? -17.580 -4.981 9.563 1.00 89.06 138 LEU A N 1
ATOM 1019 C CA . LEU A 1 138 ? -17.019 -5.697 10.707 1.00 89.06 138 LEU A CA 1
ATOM 1020 C C . LEU A 1 138 ? -17.882 -6.910 11.060 1.00 89.06 138 LEU A C 1
ATOM 1022 O O . LEU A 1 138 ? -19.107 -6.786 11.170 1.00 89.06 138 LEU A O 1
ATOM 1026 N N . THR A 1 139 ? -17.244 -8.061 11.273 1.00 89.19 139 THR A N 1
ATOM 1027 C CA . THR A 1 139 ? -17.948 -9.295 11.651 1.00 89.19 139 THR A CA 1
ATOM 1028 C C . THR A 1 139 ? -18.167 -9.420 13.154 1.00 89.19 139 THR A C 1
ATOM 1030 O O . THR A 1 139 ? -19.132 -10.054 13.573 1.00 89.19 139 THR A O 1
ATOM 1033 N N . GLU A 1 140 ? -17.335 -8.762 13.961 1.00 89.12 140 GLU A N 1
ATOM 1034 C CA . GLU A 1 140 ? -17.545 -8.614 15.398 1.00 89.12 140 GLU A CA 1
ATOM 1035 C C . GLU A 1 140 ? -17.292 -7.172 15.844 1.00 89.12 140 GLU A C 1
ATOM 1037 O O . GLU A 1 140 ? -16.587 -6.394 15.198 1.00 89.12 140 GLU A O 1
ATOM 1042 N N . THR A 1 141 ? -17.866 -6.808 16.988 1.00 90.56 141 THR A N 1
ATOM 1043 C CA . THR A 1 141 ? -17.599 -5.514 17.615 1.00 90.56 141 THR A CA 1
ATOM 1044 C C . THR A 1 141 ? -16.129 -5.415 18.023 1.00 90.56 141 THR A C 1
ATOM 1046 O O . THR A 1 141 ? -15.570 -6.340 18.616 1.00 90.56 141 THR A O 1
ATOM 1049 N N . LEU A 1 142 ? -15.525 -4.252 17.787 1.00 89.94 142 LEU A N 1
ATOM 1050 C CA . LEU A 1 142 ? -14.219 -3.864 18.309 1.00 89.94 142 LEU A CA 1
ATOM 1051 C C . LEU A 1 142 ? -14.410 -2.928 19.515 1.00 89.94 142 LEU A C 1
ATOM 1053 O O . LEU A 1 142 ? -14.567 -1.716 19.336 1.00 89.94 142 LEU A O 1
ATOM 1057 N N . PRO A 1 143 ? -14.410 -3.464 20.755 1.00 87.38 143 PRO A N 1
ATOM 1058 C CA . PRO A 1 143 ? -14.426 -2.656 21.966 1.00 87.38 143 PRO A CA 1
ATOM 1059 C C . PRO A 1 143 ? -13.317 -1.600 22.017 1.00 87.38 143 PRO A C 1
ATOM 1061 O O . PRO A 1 143 ? -12.155 -1.859 21.694 1.00 87.38 143 PRO A O 1
ATOM 1064 N N . VAL A 1 144 ? -13.668 -0.430 22.539 1.00 87.31 144 VAL A N 1
ATOM 1065 C CA . VAL A 1 144 ? -12.732 0.667 22.808 1.00 87.31 144 VAL A CA 1
ATOM 1066 C C . VAL A 1 144 ? -11.588 0.247 23.744 1.00 87.31 144 VAL A C 1
ATOM 1068 O O . VAL A 1 144 ? -11.779 -0.580 24.639 1.00 87.31 144 VAL A O 1
ATOM 1071 N N . THR A 1 145 ? -10.402 0.848 23.584 1.00 71.69 145 THR A N 1
ATOM 1072 C CA . THR A 1 145 ? -9.205 0.758 24.465 1.00 71.69 145 THR A CA 1
ATOM 1073 C C . THR A 1 145 ? -8.572 -0.618 24.680 1.00 71.69 145 THR A C 1
ATOM 1075 O O . THR A 1 145 ? -7.475 -0.695 25.224 1.00 71.69 145 THR A O 1
ATOM 1078 N N . THR A 1 146 ? -9.239 -1.700 24.286 1.00 78.31 146 THR A N 1
ATOM 1079 C CA . THR A 1 146 ? -8.697 -3.063 24.384 1.00 78.31 146 THR A CA 1
ATOM 1080 C C . THR A 1 146 ? -8.289 -3.613 23.033 1.00 78.31 146 THR A C 1
ATOM 1082 O O . THR A 1 146 ? -7.456 -4.510 23.003 1.00 78.31 146 THR A O 1
ATOM 1085 N N . ASN A 1 147 ? -8.863 -3.096 21.940 1.00 84.31 147 ASN A N 1
ATOM 1086 C CA . ASN A 1 147 ? -8.460 -3.496 20.604 1.00 84.31 147 ASN A CA 1
ATOM 1087 C C . ASN A 1 147 ? -7.394 -2.564 20.060 1.00 84.31 147 ASN A C 1
ATOM 1089 O O . ASN A 1 147 ? -7.523 -1.337 20.112 1.00 84.31 147 ASN A O 1
ATOM 1093 N N . GLU A 1 148 ? -6.377 -3.193 19.500 1.00 90.50 148 GLU A N 1
ATOM 1094 C CA . GLU A 1 148 ? -5.344 -2.541 18.727 1.00 90.50 148 GLU A CA 1
ATOM 1095 C C . GLU A 1 148 ? -5.428 -3.060 17.288 1.00 90.50 148 GLU A C 1
ATOM 1097 O O . GLU A 1 148 ? -5.864 -4.193 17.031 1.00 90.50 148 GLU A O 1
ATOM 1102 N N . VAL A 1 149 ? -5.056 -2.208 16.338 1.00 91.25 149 VAL A N 1
ATOM 1103 C CA . VAL A 1 149 ? -5.036 -2.539 14.917 1.00 91.25 149 VAL A CA 1
ATOM 1104 C C . VAL A 1 149 ? -3.700 -2.156 14.294 1.00 91.25 149 VAL A C 1
ATOM 1106 O O . VAL A 1 149 ? -3.113 -1.122 14.606 1.00 91.25 149 VAL A O 1
ATOM 1109 N N . THR A 1 150 ? -3.233 -2.981 13.370 1.00 92.12 150 THR A N 1
ATOM 1110 C CA . THR A 1 150 ? -2.086 -2.702 12.511 1.00 92.12 150 THR A CA 1
ATOM 1111 C C . THR A 1 150 ? -2.600 -2.262 11.149 1.00 92.12 150 THR A C 1
ATOM 1113 O O . THR A 1 150 ? -3.428 -2.947 10.540 1.00 92.12 150 THR A O 1
ATOM 1116 N N . ILE A 1 151 ? -2.090 -1.147 10.636 1.00 91.88 151 ILE A N 1
ATOM 1117 C CA . ILE A 1 151 ? -2.378 -0.690 9.274 1.00 91.88 151 ILE A CA 1
ATOM 1118 C C . ILE A 1 151 ? -1.218 -1.025 8.342 1.00 91.88 151 ILE A C 1
ATOM 1120 O O . ILE A 1 151 ? -0.044 -0.922 8.683 1.00 91.88 151 ILE A O 1
ATOM 1124 N N . CYS A 1 152 ? -1.553 -1.450 7.133 1.00 89.06 152 CYS A N 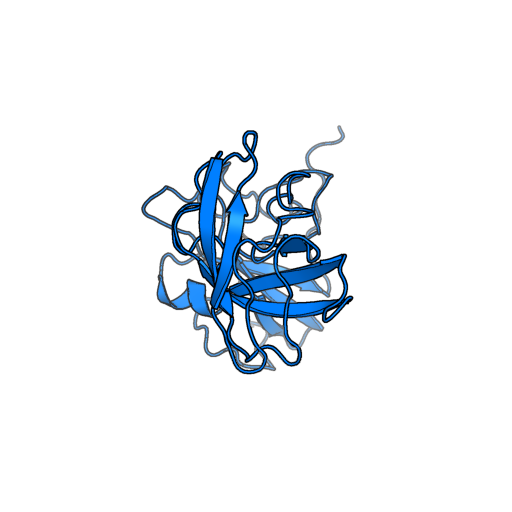1
ATOM 1125 C CA . CYS A 1 152 ? -0.602 -1.783 6.086 1.00 89.06 152 CYS A CA 1
ATOM 1126 C C . CYS A 1 152 ? -1.010 -1.030 4.815 1.00 89.06 152 CYS A C 1
ATOM 1128 O O . CYS A 1 152 ? -2.035 -1.372 4.216 1.00 89.06 152 CYS A O 1
ATOM 1130 N N . PRO A 1 153 ? -0.239 -0.024 4.366 1.00 89.69 153 PRO A N 1
ATOM 1131 C CA . PRO A 1 153 ? -0.472 0.618 3.078 1.00 89.69 153 PRO A CA 1
ATOM 1132 C C . PRO A 1 153 ? -0.467 -0.407 1.937 1.00 89.69 153 PRO A C 1
ATOM 1134 O O . PRO A 1 153 ? 0.146 -1.473 2.041 1.00 89.69 153 PRO A O 1
ATOM 1137 N N . ASN A 1 154 ? -1.127 -0.086 0.820 1.00 90.44 154 ASN A N 1
ATOM 1138 C CA . ASN A 1 154 ? -1.114 -0.962 -0.352 1.00 90.44 154 ASN A CA 1
ATOM 1139 C C . ASN A 1 154 ? 0.344 -1.209 -0.804 1.00 90.44 154 ASN A C 1
ATOM 1141 O O . ASN A 1 154 ? 1.025 -0.253 -1.186 1.00 90.44 154 ASN A O 1
ATOM 1145 N N . PRO A 1 155 ? 0.833 -2.464 -0.820 1.00 90.38 155 PRO A N 1
ATOM 1146 C CA . PRO A 1 155 ? 2.240 -2.761 -1.094 1.00 90.38 155 PRO A CA 1
ATOM 1147 C C . PRO A 1 155 ? 2.677 -2.426 -2.528 1.00 90.38 155 PRO A C 1
ATOM 1149 O O . PRO A 1 155 ? 3.871 -2.383 -2.816 1.00 90.38 155 PRO A O 1
ATOM 1152 N N . TYR A 1 156 ? 1.725 -2.194 -3.433 1.00 92.94 156 TYR A N 1
ATOM 1153 C CA . TYR A 1 156 ? 1.977 -1.835 -4.830 1.00 92.94 156 TYR A CA 1
ATOM 1154 C C . TYR A 1 156 ? 1.849 -0.328 -5.082 1.00 92.94 156 TYR A C 1
ATOM 1156 O O . TYR A 1 156 ? 2.083 0.132 -6.202 1.00 92.94 156 TYR A O 1
ATOM 1164 N N . LYS A 1 157 ? 1.491 0.446 -4.051 1.00 92.00 157 LYS A N 1
ATOM 1165 C CA . LYS A 1 157 ? 1.448 1.906 -4.090 1.00 92.00 157 LYS A CA 1
ATOM 1166 C C . LYS A 1 157 ? 2.800 2.475 -3.669 1.00 92.00 157 LYS A C 1
ATOM 1168 O O . LYS A 1 157 ? 3.383 2.037 -2.681 1.00 92.00 157 LYS A O 1
ATOM 1173 N N . ALA A 1 158 ? 3.265 3.481 -4.405 1.00 90.81 158 ALA A N 1
ATOM 1174 C CA . ALA A 1 158 ? 4.472 4.243 -4.097 1.00 90.81 158 ALA A CA 1
ATOM 1175 C C . ALA A 1 158 ? 5.724 3.367 -3.879 1.00 90.81 158 ALA A C 1
ATOM 1177 O O . ALA A 1 158 ? 6.503 3.608 -2.958 1.00 90.81 158 ALA A O 1
ATOM 1178 N N . VAL A 1 159 ? 5.922 2.351 -4.724 1.00 92.56 159 VAL A N 1
ATOM 1179 C CA . VAL A 1 159 ? 7.063 1.435 -4.616 1.00 92.56 159 VAL A CA 1
ATOM 1180 C C . VAL A 1 159 ? 8.390 2.172 -4.792 1.00 92.56 159 VAL A C 1
ATOM 1182 O O . VAL A 1 159 ? 8.483 3.180 -5.497 1.00 92.56 159 VAL A O 1
ATOM 1185 N N . ILE A 1 160 ? 9.424 1.646 -4.145 1.00 90.56 160 ILE A N 1
ATOM 1186 C CA . ILE A 1 160 ? 10.752 2.252 -4.022 1.00 90.56 160 ILE A CA 1
ATOM 1187 C C . ILE A 1 160 ? 11.850 1.207 -4.256 1.00 90.56 160 ILE A C 1
ATOM 1189 O O . ILE A 1 160 ? 11.596 0.002 -4.256 1.00 90.56 160 ILE A O 1
ATOM 1193 N N . LEU A 1 161 ? 13.077 1.668 -4.503 1.00 88.50 161 LEU A N 1
ATOM 1194 C CA . LEU A 1 161 ? 14.228 0.800 -4.764 1.00 88.50 161 LEU A CA 1
ATOM 1195 C C . LEU A 1 161 ? 14.890 0.330 -3.463 1.00 88.50 161 LEU A C 1
ATOM 1197 O O . LEU A 1 161 ? 15.260 1.160 -2.639 1.00 88.50 161 LEU A O 1
ATOM 1201 N N . ASP A 1 162 ? 15.100 -0.985 -3.354 1.00 72.50 162 ASP A N 1
ATOM 1202 C CA . ASP A 1 162 ? 16.088 -1.638 -2.474 1.00 72.50 162 ASP A CA 1
ATOM 1203 C C . ASP A 1 162 ? 16.183 -1.115 -1.021 1.00 72.50 162 ASP A C 1
ATOM 1205 O O . ASP A 1 162 ? 17.248 -0.765 -0.522 1.00 72.50 162 ASP A O 1
ATOM 1209 N N . VAL A 1 163 ? 15.055 -1.078 -0.314 1.00 66.38 163 VAL A N 1
ATOM 1210 C CA . VAL A 1 163 ? 14.932 -0.565 1.066 1.00 66.38 163 VAL A CA 1
ATOM 1211 C C . VAL A 1 163 ? 15.290 -1.603 2.142 1.00 66.38 163 VAL A C 1
ATOM 1213 O O . VAL A 1 163 ? 15.339 -1.281 3.324 1.00 66.38 163 VAL A O 1
ATOM 1216 N N . LEU A 1 164 ? 15.622 -2.837 1.745 1.00 70.50 164 LEU A N 1
ATOM 1217 C CA . LEU A 1 164 ? 16.060 -3.981 2.567 1.00 70.50 164 LEU A CA 1
ATOM 1218 C C . LEU A 1 164 ? 15.075 -4.462 3.654 1.00 70.50 164 LEU A C 1
ATOM 1220 O O . LEU A 1 164 ? 15.222 -5.586 4.127 1.00 70.50 164 LEU A O 1
ATOM 1224 N N . THR A 1 165 ? 14.067 -3.674 4.029 1.00 74.62 165 THR A N 1
ATOM 1225 C CA . THR A 1 165 ? 13.170 -3.937 5.169 1.00 74.62 165 THR A CA 1
ATOM 1226 C C . THR A 1 165 ? 11.712 -4.178 4.782 1.00 74.62 165 THR A C 1
ATOM 1228 O O . THR A 1 165 ? 10.905 -4.500 5.650 1.00 74.62 165 THR A O 1
ATOM 1231 N N . ALA A 1 166 ? 11.363 -4.050 3.499 1.00 81.38 166 ALA A N 1
ATOM 1232 C CA . ALA A 1 166 ? 9.988 -4.146 3.014 1.00 81.38 166 ALA A CA 1
ATOM 1233 C C . ALA A 1 166 ? 9.779 -5.315 2.025 1.00 81.38 166 ALA A C 1
ATOM 1235 O O . ALA A 1 166 ? 10.735 -5.762 1.376 1.00 81.38 166 ALA A O 1
ATOM 1236 N N . PRO A 1 167 ? 8.538 -5.823 1.883 1.00 82.94 167 PRO A N 1
ATOM 1237 C CA . PRO A 1 167 ? 8.195 -6.845 0.899 1.00 82.94 167 PRO A CA 1
ATOM 1238 C C . PRO A 1 167 ? 8.620 -6.480 -0.526 1.00 82.94 167 PRO A C 1
ATOM 1240 O O . PRO A 1 167 ? 8.482 -5.338 -0.966 1.00 82.94 167 PRO A O 1
ATOM 1243 N N . ILE A 1 168 ? 9.106 -7.475 -1.270 1.00 88.25 168 ILE A N 1
ATOM 1244 C CA . ILE A 1 168 ? 9.490 -7.315 -2.677 1.00 88.25 168 ILE A CA 1
ATOM 1245 C C . ILE A 1 168 ? 8.227 -7.190 -3.536 1.00 88.25 168 ILE A C 1
ATOM 1247 O O . ILE A 1 168 ? 7.361 -8.063 -3.510 1.00 88.25 168 ILE A O 1
ATOM 1251 N N . ALA A 1 169 ? 8.151 -6.120 -4.327 1.00 89.44 169 ALA A N 1
ATOM 1252 C CA . ALA A 1 169 ? 7.045 -5.843 -5.244 1.00 89.44 169 ALA A CA 1
ATOM 1253 C C . ALA A 1 169 ? 7.309 -6.348 -6.677 1.00 89.44 169 ALA A C 1
ATOM 1255 O O . ALA A 1 169 ? 6.367 -6.546 -7.443 1.00 89.44 169 ALA A O 1
ATOM 1256 N N . GLY A 1 170 ? 8.577 -6.571 -7.042 1.00 91.62 170 GLY A N 1
ATOM 1257 C CA . GLY A 1 170 ? 8.986 -7.090 -8.350 1.00 91.62 170 GLY A CA 1
ATOM 1258 C C . GLY A 1 170 ? 10.198 -6.359 -8.922 1.00 91.62 170 GLY A C 1
ATOM 1259 O O . GLY A 1 170 ? 10.979 -5.762 -8.184 1.00 91.62 170 GLY A O 1
ATOM 1260 N N . VAL A 1 171 ? 10.353 -6.400 -10.244 1.00 92.81 171 VAL A N 1
ATOM 1261 C CA . VAL A 1 171 ? 11.390 -5.673 -10.996 1.00 92.81 171 VAL A CA 1
ATOM 1262 C C . VAL A 1 171 ? 10.762 -4.930 -12.183 1.00 92.81 171 VAL A C 1
ATOM 1264 O O . VAL A 1 171 ? 9.897 -5.493 -12.861 1.00 92.81 171 VAL A O 1
ATOM 1267 N N . PRO A 1 172 ? 11.146 -3.676 -12.472 1.00 94.19 172 PRO A N 1
ATOM 1268 C CA . PRO A 1 172 ? 10.603 -2.938 -13.601 1.00 94.19 172 PRO A CA 1
ATOM 1269 C C . PRO A 1 172 ? 11.328 -3.343 -14.891 1.00 94.19 172 PRO A C 1
ATOM 1271 O O . PRO A 1 172 ? 12.538 -3.584 -14.894 1.00 94.19 172 PRO A O 1
ATOM 1274 N N . LEU A 1 173 ? 10.602 -3.389 -16.012 1.00 93.44 173 LEU A N 1
ATOM 1275 C CA . LEU A 1 173 ? 11.189 -3.637 -17.341 1.00 93.44 173 LEU A CA 1
ATOM 1276 C C . LEU A 1 173 ? 11.612 -2.360 -18.079 1.00 93.44 173 LEU A C 1
ATOM 1278 O O . LEU A 1 173 ? 12.174 -2.437 -19.172 1.00 93.44 173 LEU A O 1
ATOM 1282 N N . ILE A 1 174 ? 11.348 -1.203 -17.481 1.00 94.25 174 ILE A N 1
ATOM 1283 C CA . ILE A 1 174 ? 11.681 0.123 -17.996 1.00 94.25 174 ILE A CA 1
ATOM 1284 C C . ILE A 1 174 ? 12.259 0.977 -16.872 1.00 94.25 174 ILE A C 1
ATOM 1286 O O . ILE A 1 174 ? 12.110 0.647 -15.696 1.00 94.25 174 ILE A O 1
ATOM 1290 N N . ASN A 1 175 ? 12.892 2.089 -17.234 1.00 94.62 175 ASN A N 1
ATOM 1291 C CA . ASN A 1 175 ? 13.079 3.165 -16.269 1.00 94.62 175 ASN A CA 1
ATOM 1292 C C . ASN A 1 175 ? 11.719 3.821 -16.023 1.00 94.62 175 ASN A C 1
ATOM 1294 O O . ASN A 1 175 ? 11.009 4.096 -16.988 1.00 94.62 175 ASN A O 1
ATOM 1298 N N . VAL A 1 176 ? 11.383 4.063 -14.759 1.00 95.38 176 VAL A N 1
ATOM 1299 C CA . VAL A 1 176 ? 10.129 4.716 -14.370 1.00 95.38 176 VAL A CA 1
ATOM 1300 C C . VAL A 1 176 ? 10.448 6.082 -13.790 1.00 95.38 176 VAL A C 1
ATOM 1302 O O . VAL A 1 176 ? 11.281 6.216 -12.884 1.00 95.38 176 VAL A O 1
ATOM 1305 N N . THR A 1 177 ? 9.779 7.101 -14.309 1.00 96.12 177 THR A N 1
ATOM 1306 C CA . THR A 1 177 ? 9.944 8.482 -13.877 1.00 96.12 177 THR A CA 1
ATOM 1307 C C . THR A 1 177 ? 9.542 8.636 -12.408 1.00 96.12 177 THR A C 1
ATOM 1309 O O . THR A 1 177 ? 8.602 8.007 -11.921 1.00 96.12 177 THR A O 1
ATOM 1312 N N . LYS A 1 178 ? 10.287 9.467 -11.668 1.00 94.00 178 LYS A N 1
ATOM 1313 C CA . LYS A 1 178 ? 9.988 9.811 -10.270 1.00 94.00 178 LYS A CA 1
ATOM 1314 C C . LYS A 1 178 ? 8.615 10.489 -10.169 1.00 94.00 178 LYS A C 1
ATOM 1316 O O . LYS A 1 178 ? 8.395 11.499 -10.837 1.00 94.00 178 LYS A O 1
ATOM 1321 N N . SER A 1 179 ? 7.747 9.998 -9.285 1.00 93.81 179 SER A N 1
ATOM 1322 C CA . SER A 1 179 ? 6.474 10.662 -8.981 1.00 93.81 179 SER A CA 1
ATOM 1323 C C . SER A 1 179 ? 6.686 11.950 -8.177 1.00 93.81 179 SER A C 1
ATOM 1325 O O . SER A 1 179 ? 7.662 12.102 -7.433 1.00 93.81 179 SER A O 1
ATOM 1327 N N . THR A 1 180 ? 5.755 12.889 -8.307 1.00 92.56 180 THR A N 1
ATOM 1328 C CA . THR A 1 180 ? 5.685 14.119 -7.505 1.00 92.56 180 THR A CA 1
ATOM 1329 C C . THR A 1 180 ? 4.424 14.105 -6.642 1.00 92.56 180 THR A C 1
ATOM 1331 O O . THR A 1 180 ? 3.599 13.205 -6.751 1.00 92.56 180 THR A O 1
ATOM 1334 N N . SER A 1 181 ? 4.241 15.120 -5.795 1.00 85.06 181 SER A N 1
ATOM 1335 C CA . SER A 1 181 ? 3.007 15.281 -5.013 1.00 85.06 181 SER A CA 1
ATOM 1336 C C . SER A 1 181 ? 1.748 15.501 -5.863 1.00 85.06 181 SER A C 1
ATOM 1338 O O . SER A 1 181 ? 0.647 15.428 -5.333 1.00 85.06 181 SER A O 1
ATOM 1340 N N . SER A 1 182 ? 1.892 15.794 -7.159 1.00 87.75 182 SER A N 1
ATOM 1341 C CA . SER A 1 182 ? 0.781 16.090 -8.071 1.00 87.75 182 SER A CA 1
ATOM 1342 C C . SER A 1 182 ? 0.733 15.177 -9.296 1.00 87.75 182 SER A C 1
ATOM 1344 O O . SER A 1 182 ? -0.068 15.419 -10.192 1.00 87.75 182 SER A O 1
ATOM 1346 N N . LEU A 1 183 ? 1.656 14.220 -9.416 1.00 92.50 183 LEU A N 1
ATOM 1347 C CA . LEU A 1 183 ? 1.750 13.354 -10.584 1.00 92.50 183 LEU A CA 1
ATOM 1348 C C . LEU A 1 183 ? 2.340 12.005 -10.188 1.00 92.50 183 LEU A C 1
ATOM 1350 O O . LEU A 1 183 ? 3.494 11.925 -9.763 1.00 92.50 183 LEU A O 1
ATOM 1354 N N . THR A 1 184 ? 1.553 10.954 -10.384 1.00 94.62 184 THR A N 1
ATOM 1355 C CA . THR A 1 184 ? 1.943 9.575 -10.093 1.00 94.62 184 THR A CA 1
ATOM 1356 C C . THR A 1 184 ? 2.213 8.829 -11.391 1.00 94.62 184 THR A C 1
ATOM 1358 O O . THR A 1 184 ? 1.407 8.891 -12.316 1.00 94.62 184 THR A O 1
ATOM 1361 N N . TYR A 1 185 ? 3.330 8.105 -11.451 1.00 96.12 185 TYR A N 1
ATOM 1362 C CA . TYR A 1 185 ? 3.647 7.217 -12.569 1.00 96.12 185 TYR A CA 1
ATOM 1363 C C . TYR A 1 185 ? 3.292 5.769 -12.229 1.00 96.12 185 TYR A C 1
ATOM 1365 O O . TYR A 1 185 ? 3.752 5.225 -11.223 1.00 96.12 185 TYR A O 1
ATOM 1373 N N . TYR A 1 186 ? 2.494 5.145 -13.089 1.00 96.06 186 TYR A N 1
ATOM 1374 C CA . TYR A 1 186 ? 2.057 3.754 -13.013 1.00 96.06 186 TYR A CA 1
ATOM 1375 C C . TYR A 1 186 ? 2.781 2.911 -14.055 1.00 96.06 186 TYR A C 1
ATOM 1377 O O . TYR A 1 186 ? 3.003 3.357 -15.182 1.00 96.06 186 TYR A O 1
ATOM 1385 N N . PHE A 1 187 ? 3.126 1.680 -13.691 1.00 96.38 187 PHE A N 1
ATOM 1386 C CA . PHE A 1 187 ? 3.890 0.772 -14.543 1.00 96.38 187 PHE A CA 1
ATOM 1387 C C . PHE A 1 187 ? 3.681 -0.691 -14.135 1.00 96.38 187 PHE A C 1
ATOM 1389 O O . PHE A 1 187 ? 3.147 -1.000 -13.069 1.00 96.38 187 PHE A O 1
ATOM 1396 N N . TRP A 1 188 ? 4.139 -1.606 -14.985 1.00 95.75 188 TRP A N 1
ATOM 1397 C CA . TRP A 1 188 ? 4.101 -3.044 -14.728 1.00 95.75 188 TRP A CA 1
ATOM 1398 C C . TRP A 1 188 ? 5.431 -3.551 -14.159 1.00 95.75 188 TRP A C 1
ATOM 1400 O O . TRP A 1 188 ? 6.467 -3.467 -14.821 1.00 95.75 188 TRP A O 1
ATOM 1410 N N . ALA A 1 189 ? 5.398 -4.134 -12.961 1.00 95.19 189 ALA A N 1
ATOM 1411 C CA . ALA A 1 189 ? 6.532 -4.823 -12.351 1.00 95.19 189 ALA A CA 1
ATOM 1412 C C . ALA A 1 189 ? 6.437 -6.335 -12.597 1.00 95.19 189 ALA A C 1
ATOM 1414 O O . ALA A 1 189 ? 5.404 -6.947 -12.338 1.00 95.19 189 ALA A O 1
ATOM 1415 N N . LEU A 1 190 ? 7.507 -6.964 -13.080 1.00 94.88 190 LEU A N 1
ATOM 1416 C CA . LEU A 1 190 ? 7.601 -8.420 -13.172 1.00 94.88 190 LEU A CA 1
ATOM 1417 C C . LEU A 1 190 ? 7.772 -9.002 -11.764 1.00 94.88 190 LEU A C 1
ATOM 1419 O O . LEU A 1 190 ? 8.716 -8.635 -11.067 1.00 94.88 190 LEU A O 1
ATOM 1423 N N . PHE A 1 191 ? 6.898 -9.925 -11.365 1.00 93.50 191 PHE A N 1
ATOM 1424 C CA . PHE A 1 191 ? 6.991 -10.593 -10.058 1.00 93.50 191 PHE A CA 1
ATOM 1425 C C . PHE A 1 191 ? 7.086 -12.122 -10.155 1.00 93.50 191 PHE A C 1
ATOM 1427 O O . PHE A 1 191 ? 7.472 -12.767 -9.186 1.00 93.50 191 PHE A O 1
ATOM 1434 N N . GLU A 1 192 ? 6.767 -12.708 -11.312 1.00 93.06 192 GLU A N 1
ATOM 1435 C CA . GLU A 1 192 ? 6.880 -14.149 -11.555 1.00 93.06 192 GLU A CA 1
ATOM 1436 C C . GLU A 1 192 ? 7.329 -14.415 -12.996 1.00 93.06 192 GLU A C 1
ATOM 1438 O O . GLU A 1 192 ? 6.922 -13.712 -13.923 1.00 93.06 192 GLU A O 1
ATOM 1443 N N . GLY A 1 193 ? 8.156 -15.443 -13.186 1.00 89.56 193 GLY A N 1
ATOM 1444 C CA . GLY A 1 193 ? 8.723 -15.821 -14.480 1.00 89.56 193 GLY A CA 1
ATOM 1445 C C . GLY A 1 193 ? 10.128 -15.261 -14.722 1.00 89.56 193 GLY A C 1
ATOM 1446 O O . GLY A 1 193 ? 10.790 -14.753 -13.820 1.00 89.56 193 GLY A O 1
ATOM 1447 N N . PHE A 1 194 ? 10.615 -15.402 -15.954 1.00 89.31 194 PHE A N 1
ATOM 1448 C CA . PHE A 1 194 ? 11.979 -15.014 -16.318 1.00 89.31 194 PHE A CA 1
ATOM 1449 C C . PHE A 1 194 ? 12.105 -13.506 -16.576 1.00 89.31 194 PHE A C 1
ATOM 1451 O O . PHE A 1 194 ? 11.332 -12.936 -17.348 1.00 89.31 194 PHE A O 1
ATOM 1458 N N . GLY A 1 195 ? 13.122 -12.860 -16.005 1.00 85.69 195 GLY A N 1
ATOM 1459 C CA . GLY A 1 195 ? 13.418 -11.464 -16.310 1.00 85.69 195 GLY A CA 1
ATOM 1460 C C . GLY A 1 195 ? 14.652 -10.907 -15.608 1.00 85.69 195 GLY A C 1
ATOM 1461 O O . GLY A 1 195 ? 15.375 -11.648 -14.940 1.00 85.69 195 GLY A O 1
ATOM 1462 N N . PRO A 1 196 ? 14.928 -9.608 -15.808 1.00 81.50 196 PRO A N 1
ATOM 1463 C CA . PRO A 1 196 ? 16.134 -8.977 -15.301 1.00 81.50 196 PRO A CA 1
ATOM 1464 C C . PRO A 1 196 ? 16.009 -8.706 -13.799 1.00 81.50 196 PRO A C 1
ATOM 1466 O O . PRO A 1 196 ? 15.168 -7.920 -13.380 1.00 81.50 196 PRO A O 1
ATOM 1469 N N . ALA A 1 197 ? 16.874 -9.331 -13.007 1.00 82.44 197 ALA A N 1
ATOM 1470 C CA . ALA A 1 197 ? 17.128 -8.965 -11.618 1.00 82.44 197 ALA A CA 1
ATOM 1471 C C . ALA A 1 197 ? 18.616 -8.634 -11.508 1.00 82.44 197 ALA A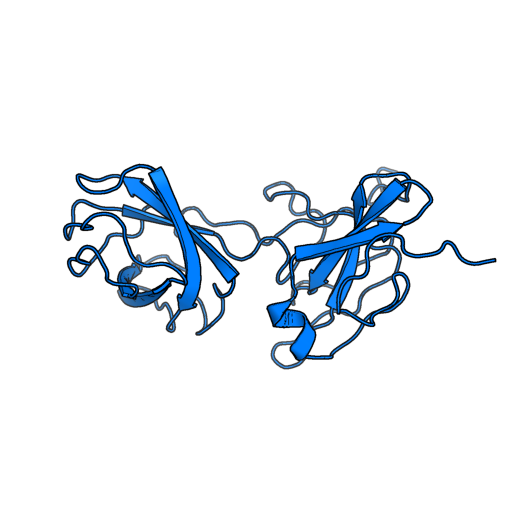 C 1
ATOM 1473 O O . ALA A 1 197 ? 19.437 -9.499 -11.198 1.00 82.44 197 ALA A O 1
ATOM 1474 N N . ILE A 1 198 ? 18.966 -7.408 -11.897 1.00 84.06 198 ILE A N 1
ATOM 1475 C CA . ILE A 1 198 ? 20.352 -6.949 -11.868 1.00 84.06 198 ILE A CA 1
ATOM 1476 C C . ILE A 1 198 ? 20.689 -6.454 -10.468 1.00 84.06 198 ILE A C 1
ATOM 1478 O O . ILE A 1 198 ? 19.836 -5.960 -9.730 1.00 84.06 198 ILE A O 1
ATOM 1482 N N . ASP A 1 199 ? 21.950 -6.613 -10.108 1.00 74.50 199 ASP A N 1
ATOM 1483 C CA . ASP A 1 199 ? 22.465 -6.095 -8.858 1.00 74.50 199 ASP A CA 1
ATOM 1484 C C . ASP A 1 199 ? 22.711 -4.580 -8.952 1.00 74.50 199 ASP A C 1
ATOM 1486 O O . ASP A 1 199 ? 23.084 -4.066 -10.009 1.00 74.50 199 ASP A O 1
ATOM 1490 N N . ASN A 1 200 ? 22.537 -3.867 -7.839 1.00 67.94 200 ASN A N 1
ATOM 1491 C CA . ASN A 1 200 ? 22.729 -2.418 -7.735 1.00 67.94 200 ASN A CA 1
ATOM 1492 C C . ASN A 1 200 ? 24.219 -2.031 -7.584 1.00 67.94 200 ASN A C 1
ATOM 1494 O O . ASN A 1 200 ? 24.555 -1.049 -6.925 1.00 67.94 200 ASN A O 1
ATOM 1498 N N . GLY A 1 201 ? 25.118 -2.813 -8.191 1.00 63.06 201 GLY A N 1
ATOM 1499 C CA . GLY A 1 201 ? 26.552 -2.536 -8.252 1.00 63.06 201 GLY A CA 1
ATOM 1500 C C . GLY A 1 201 ? 27.403 -3.092 -7.105 1.00 63.06 201 GLY A C 1
ATOM 1501 O O . GLY A 1 201 ? 28.183 -2.339 -6.530 1.00 63.06 201 GLY A O 1
ATOM 1502 N N . SER A 1 202 ? 27.358 -4.398 -6.817 1.00 52.69 202 SER A N 1
ATOM 1503 C CA . SER A 1 202 ? 28.478 -5.077 -6.145 1.00 52.69 202 SER A CA 1
ATOM 1504 C C . SER A 1 202 ? 29.624 -5.321 -7.140 1.00 52.69 202 SER A C 1
ATOM 1506 O O . SER A 1 202 ? 29.771 -6.379 -7.753 1.00 52.69 202 SER A O 1
ATOM 1508 N N . GLY A 1 203 ? 30.420 -4.269 -7.333 1.00 41.59 203 GLY A N 1
ATOM 1509 C CA . GLY A 1 203 ? 31.750 -4.294 -7.939 1.00 41.59 203 GLY A CA 1
ATOM 1510 C C . GLY A 1 203 ? 32.754 -3.645 -7.003 1.00 41.59 203 GLY A C 1
ATOM 1511 O O . GLY A 1 203 ? 32.410 -2.579 -6.447 1.00 41.59 203 GLY A O 1
#

Sequence (203 aa):
MGNKVINTTSVKLGIYEESTDEQLEGMLGDVKEMEDGRKFRLCSNGTAAALAVGLRLQSVAVTSLDDALVVQTEAAEGQKDIIVDVTTAHTGYDAHALKDGYLVVNQGAGELGGFYKIKDNTVMVADATATITLYDDLTETLPVTTNEVTICPNPYKAVILDVLTAPIAGVPLINVTKSTSSLTYYFWALFEGFGPAIDNGSG